Protein AF-A0A327JMT6-F1 (afdb_monomer)

Organism: NCBI:txid29408

Structure (mmCIF, N/CA/C/O backbone):
data_AF-A0A327JMT6-F1
#
_entry.id   AF-A0A327JMT6-F1
#
loop_
_atom_site.group_PDB
_atom_site.id
_atom_site.type_symbol
_atom_site.label_atom_id
_atom_site.label_alt_id
_atom_site.label_comp_id
_atom_site.label_asym_id
_atom_site.label_entity_id
_atom_site.label_seq_id
_atom_site.pdbx_PDB_ins_code
_atom_site.Cartn_x
_atom_site.Cartn_y
_atom_site.Cartn_z
_atom_site.occupancy
_atom_site.B_iso_or_equiv
_atom_site.auth_seq_id
_atom_site.auth_comp_id
_atom_site.auth_asym_id
_atom_site.auth_atom_id
_atom_site.pdbx_PDB_model_num
ATOM 1 N N . ILE A 1 1 ? 20.814 15.219 -23.539 1.00 40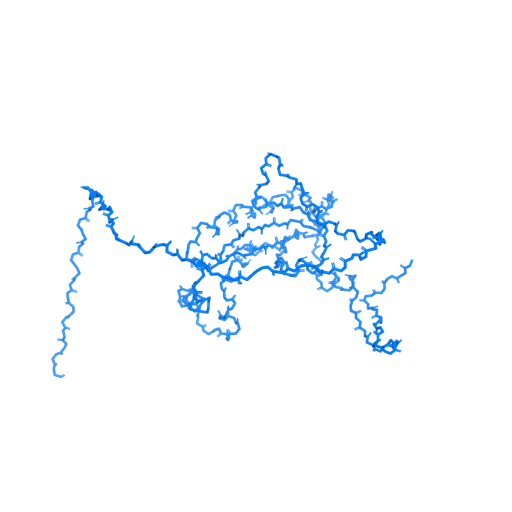.56 1 ILE A N 1
ATOM 2 C CA . ILE A 1 1 ? 20.305 16.249 -22.598 1.00 40.56 1 ILE A CA 1
ATOM 3 C C . ILE A 1 1 ? 20.545 15.735 -21.180 1.00 40.56 1 ILE A C 1
ATOM 5 O O . ILE A 1 1 ? 19.956 14.723 -20.820 1.00 40.56 1 ILE A O 1
ATOM 9 N N . ARG A 1 2 ? 21.467 16.331 -20.408 1.00 43.28 2 ARG A N 1
ATOM 10 C CA . ARG A 1 2 ? 21.669 15.955 -18.995 1.00 43.28 2 ARG A CA 1
ATOM 11 C C . ARG A 1 2 ? 20.506 16.538 -18.185 1.00 43.28 2 ARG A C 1
ATOM 13 O O . ARG A 1 2 ? 20.435 17.750 -18.035 1.00 43.28 2 ARG A O 1
ATOM 20 N N . ARG A 1 3 ? 19.581 15.699 -17.711 1.00 57.97 3 ARG A N 1
ATOM 21 C CA . ARG A 1 3 ? 18.557 16.109 -16.736 1.00 57.97 3 ARG A CA 1
ATOM 22 C C . ARG A 1 3 ? 19.189 16.068 -15.343 1.00 57.97 3 ARG A C 1
ATOM 24 O O . ARG A 1 3 ? 19.638 15.007 -14.918 1.00 57.97 3 ARG A O 1
ATOM 31 N N . GLY A 1 4 ? 19.288 17.219 -14.681 1.00 77.88 4 GLY A N 1
ATOM 32 C CA . GLY A 1 4 ? 19.751 17.314 -13.294 1.00 77.88 4 GLY A CA 1
ATOM 33 C C . GLY A 1 4 ? 18.723 16.761 -12.299 1.00 77.88 4 GLY A C 1
ATOM 34 O O . GLY A 1 4 ? 17.560 16.548 -12.643 1.00 77.88 4 GLY A O 1
ATOM 35 N N . LEU A 1 5 ? 19.151 16.524 -11.055 1.00 86.12 5 LEU A N 1
ATOM 36 C CA . LEU A 1 5 ? 18.270 16.091 -9.953 1.00 86.12 5 LEU A CA 1
ATOM 37 C C . LEU A 1 5 ? 17.425 17.244 -9.384 1.00 86.12 5 LEU A C 1
ATOM 39 O O . LEU A 1 5 ? 16.401 17.012 -8.749 1.00 86.12 5 LEU A O 1
ATOM 43 N N . LEU A 1 6 ? 17.859 18.479 -9.634 1.00 87.75 6 LEU A N 1
ATOM 44 C CA . LEU A 1 6 ? 17.191 19.720 -9.262 1.00 87.75 6 LEU A CA 1
ATOM 45 C C . LEU A 1 6 ? 17.013 20.575 -10.523 1.00 87.75 6 LEU A C 1
ATOM 47 O O . LEU A 1 6 ? 17.842 20.511 -11.434 1.00 87.75 6 LEU A O 1
ATOM 51 N N . THR A 1 7 ? 15.943 21.361 -10.562 1.00 88.62 7 THR A N 1
ATOM 52 C CA . THR A 1 7 ? 15.694 22.402 -11.563 1.00 88.62 7 THR A CA 1
ATOM 53 C C . THR A 1 7 ? 15.353 23.700 -10.855 1.00 88.62 7 THR A C 1
ATOM 55 O O . THR A 1 7 ? 14.834 23.677 -9.741 1.00 88.62 7 THR A O 1
ATOM 58 N N . LEU A 1 8 ? 15.627 24.830 -11.495 1.00 88.19 8 LEU A N 1
ATOM 59 C CA . LEU A 1 8 ? 15.127 26.104 -11.007 1.00 88.19 8 LEU A CA 1
ATOM 60 C C . LEU A 1 8 ? 13.641 26.230 -11.350 1.00 88.19 8 LEU A C 1
ATOM 62 O O . LEU A 1 8 ? 13.198 25.778 -12.410 1.00 88.19 8 LEU A O 1
ATOM 66 N N . LYS A 1 9 ? 12.872 26.800 -10.426 1.00 83.88 9 LYS A N 1
ATOM 67 C CA . LYS A 1 9 ? 11.478 27.180 -10.618 1.00 83.88 9 LYS A CA 1
ATOM 68 C C . LYS A 1 9 ? 11.413 28.708 -10.698 1.00 83.88 9 LYS A C 1
ATOM 70 O O . LYS A 1 9 ? 11.862 29.363 -9.755 1.00 83.88 9 LYS A O 1
ATOM 75 N N . PRO A 1 10 ? 10.869 29.272 -11.788 1.00 81.25 10 PRO A N 1
ATOM 76 C CA . PRO A 1 10 ? 10.625 30.702 -11.861 1.00 81.25 10 PRO A CA 1
ATOM 77 C C . PRO A 1 10 ? 9.528 31.094 -10.864 1.00 81.25 10 PRO A C 1
ATOM 79 O O . PRO A 1 10 ? 8.512 30.400 -10.733 1.00 81.25 10 PRO A O 1
ATOM 82 N N . ASP A 1 11 ? 9.744 32.195 -10.151 1.00 80.75 11 ASP A N 1
ATOM 83 C CA . ASP A 1 11 ? 8.704 32.855 -9.365 1.00 80.75 11 ASP A CA 1
ATOM 84 C C . ASP A 1 11 ? 7.690 33.580 -10.277 1.00 80.75 11 ASP A C 1
ATOM 86 O O . ASP A 1 11 ? 7.776 33.536 -11.507 1.00 80.75 11 ASP A O 1
ATOM 90 N N . ALA A 1 12 ? 6.693 34.240 -9.678 1.00 78.38 12 ALA A N 1
ATOM 91 C CA . ALA A 1 12 ? 5.664 34.976 -10.421 1.00 78.38 12 ALA A CA 1
ATOM 92 C C . ALA A 1 12 ? 6.228 36.133 -11.275 1.00 78.38 12 ALA A C 1
ATOM 94 O O . ALA A 1 12 ? 5.550 36.609 -12.183 1.00 78.38 12 ALA A O 1
ATOM 95 N N . GLU A 1 13 ? 7.455 36.569 -10.993 1.00 83.44 13 GLU A N 1
ATOM 96 C CA . GLU A 1 13 ? 8.173 37.643 -11.681 1.00 83.44 13 GLU A CA 1
ATOM 97 C C . GLU A 1 13 ? 9.176 37.086 -12.712 1.00 83.44 13 GLU A C 1
ATOM 99 O O . GLU A 1 13 ? 9.853 37.851 -13.398 1.00 83.44 13 GLU A O 1
ATOM 104 N N . GLY A 1 14 ? 9.258 35.757 -12.854 1.00 77.62 14 GLY A N 1
ATOM 105 C CA . GLY A 1 14 ? 10.160 35.071 -13.776 1.00 77.62 14 GLY A CA 1
ATOM 106 C C . GLY A 1 14 ? 11.582 34.880 -13.246 1.00 77.62 14 GLY A C 1
ATOM 107 O O . GLY A 1 14 ? 12.443 34.422 -13.997 1.00 77.62 14 GLY A O 1
ATOM 108 N N . ASN A 1 15 ? 11.858 35.195 -11.976 1.00 82.69 15 ASN A N 1
ATOM 109 C CA . ASN A 1 15 ? 13.177 34.967 -11.395 1.00 82.69 15 ASN A CA 1
ATOM 110 C C . ASN A 1 15 ? 13.326 33.506 -10.959 1.00 82.69 15 ASN A C 1
ATOM 112 O O . ASN A 1 15 ? 12.544 32.973 -10.174 1.00 82.69 15 ASN A O 1
ATOM 116 N N . GLU A 1 16 ? 14.394 32.864 -11.412 1.00 80.31 16 GLU A N 1
ATOM 117 C CA . GLU A 1 16 ? 14.743 31.485 -11.073 1.00 80.31 16 GLU A CA 1
ATOM 118 C C . GLU A 1 16 ? 15.498 31.407 -9.734 1.00 80.31 16 GLU A C 1
ATOM 120 O O . GLU A 1 16 ? 16.708 31.186 -9.689 1.00 80.31 16 GLU A O 1
ATOM 125 N N . ARG A 1 17 ? 14.792 31.653 -8.623 1.00 79.00 17 ARG A N 1
ATOM 126 C CA . ARG A 1 17 ? 15.390 31.692 -7.270 1.00 79.00 17 ARG A CA 1
ATOM 127 C C . ARG A 1 17 ? 15.192 30.413 -6.462 1.00 79.00 17 ARG A C 1
ATOM 129 O O . ARG A 1 17 ? 16.010 30.121 -5.590 1.00 79.00 17 ARG A O 1
ATOM 13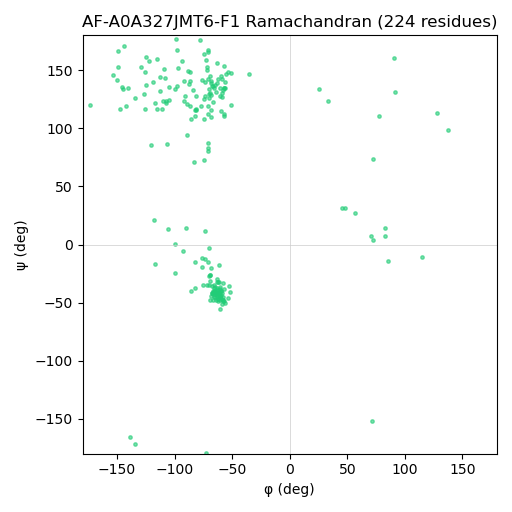6 N N . ASP A 1 18 ? 14.157 29.642 -6.775 1.00 81.81 18 ASP A N 1
ATOM 137 C CA . ASP A 1 18 ? 13.808 28.437 -6.030 1.00 81.81 18 ASP A CA 1
ATOM 138 C C . ASP A 1 18 ? 14.314 27.181 -6.743 1.00 81.81 18 ASP A C 1
ATOM 140 O O . ASP A 1 18 ? 14.111 27.004 -7.943 1.00 81.81 18 ASP A O 1
ATOM 144 N N . LEU A 1 19 ? 14.939 26.267 -5.998 1.00 86.62 19 LEU A N 1
ATOM 145 C CA . LEU A 1 19 ? 15.292 24.934 -6.490 1.00 86.62 19 LEU A CA 1
ATOM 146 C C . LEU A 1 19 ? 14.156 23.954 -6.195 1.00 86.62 19 LEU A C 1
ATOM 148 O O . LEU A 1 19 ? 13.734 23.798 -5.050 1.00 86.62 19 LEU A O 1
ATOM 152 N N . VAL A 1 20 ? 13.708 23.239 -7.221 1.00 87.75 20 VAL A N 1
ATOM 153 C CA . VAL A 1 20 ? 12.695 22.187 -7.121 1.00 87.75 20 VAL A CA 1
ATOM 154 C C . VAL A 1 20 ? 13.292 20.857 -7.558 1.00 87.75 20 VAL A C 1
ATOM 156 O O . VAL A 1 20 ? 14.069 20.776 -8.511 1.00 87.75 20 VAL A O 1
ATOM 159 N N . VAL A 1 21 ? 12.941 19.792 -6.839 1.00 87.69 21 VAL A N 1
ATOM 160 C CA . VAL A 1 21 ? 13.394 18.433 -7.147 1.00 87.69 21 VAL A CA 1
ATOM 161 C C . VAL A 1 21 ? 12.725 17.954 -8.432 1.00 87.69 21 VAL A C 1
ATOM 163 O O . VAL A 1 21 ? 11.500 17.974 -8.537 1.00 87.69 21 VAL A O 1
ATOM 166 N N . THR A 1 22 ? 13.524 17.506 -9.400 1.00 86.44 22 THR A N 1
ATOM 167 C CA . THR A 1 22 ? 13.005 16.932 -10.652 1.00 86.44 22 THR A CA 1
ATOM 168 C C . THR A 1 22 ? 12.457 15.526 -10.418 1.00 86.44 22 THR A C 1
ATOM 170 O O . THR A 1 22 ? 12.827 14.875 -9.443 1.00 86.44 22 THR A O 1
ATOM 173 N N . ASP A 1 23 ? 11.669 14.985 -11.349 1.00 78.50 23 ASP A N 1
ATOM 174 C CA . ASP A 1 23 ? 11.204 13.587 -11.284 1.00 78.50 23 ASP A CA 1
ATOM 175 C C . ASP A 1 23 ? 12.358 12.592 -11.101 1.00 78.50 23 ASP A C 1
ATOM 177 O O . ASP A 1 23 ? 12.231 11.584 -10.407 1.00 78.50 23 ASP A O 1
ATOM 181 N N . LEU A 1 24 ? 13.514 12.872 -11.715 1.00 79.38 24 LEU A N 1
ATOM 182 C CA . LEU A 1 24 ? 14.713 12.054 -11.549 1.00 79.38 24 LEU A CA 1
ATOM 183 C C . LEU A 1 24 ? 15.265 12.156 -10.121 1.00 79.38 24 LEU A C 1
ATOM 185 O O . LEU A 1 24 ? 15.636 11.137 -9.543 1.00 79.38 24 LEU A O 1
ATOM 189 N N . GLY A 1 25 ? 15.288 13.363 -9.548 1.00 82.38 25 GLY A N 1
ATOM 190 C CA . GLY A 1 25 ? 15.642 13.590 -8.147 1.00 82.38 25 GLY A CA 1
ATOM 191 C C . GLY A 1 25 ? 14.698 12.876 -7.182 1.00 82.38 25 GLY A C 1
ATOM 192 O O . GLY A 1 25 ? 15.159 12.183 -6.279 1.00 82.38 25 GLY A O 1
ATOM 193 N N . GLN A 1 26 ? 13.388 12.949 -7.418 1.00 79.62 26 GLN A N 1
ATOM 194 C CA . GLN A 1 26 ? 12.391 12.261 -6.596 1.00 79.62 26 GLN A CA 1
ATOM 195 C C . GLN A 1 26 ? 12.561 10.737 -6.666 1.00 79.62 26 GLN A C 1
ATOM 197 O O . GLN A 1 26 ? 12.585 10.069 -5.632 1.00 79.62 26 GLN A O 1
ATOM 202 N N . ARG A 1 27 ? 12.772 10.184 -7.871 1.00 75.81 27 ARG A N 1
ATOM 203 C CA . ARG A 1 27 ? 13.071 8.754 -8.063 1.00 75.81 27 ARG A CA 1
ATOM 204 C C . ARG A 1 27 ? 14.341 8.331 -7.338 1.00 75.81 27 ARG A C 1
ATOM 206 O O . ARG A 1 27 ? 14.363 7.256 -6.751 1.00 75.81 27 ARG A O 1
ATOM 213 N N . LEU A 1 28 ? 15.382 9.164 -7.360 1.00 82.12 28 LEU A N 1
ATOM 214 C CA . LEU A 1 28 ? 16.622 8.889 -6.641 1.00 82.12 28 LEU A CA 1
ATOM 215 C C . LEU A 1 28 ? 16.399 8.868 -5.124 1.00 82.12 28 LEU A C 1
ATOM 217 O O . LEU A 1 28 ? 16.864 7.946 -4.463 1.00 82.12 28 LEU A O 1
ATOM 221 N N . CYS A 1 29 ? 15.663 9.839 -4.577 1.00 80.31 29 CYS A N 1
ATOM 222 C CA . CYS A 1 29 ? 15.322 9.874 -3.152 1.00 80.31 29 CYS A CA 1
ATOM 223 C C . CYS A 1 29 ? 14.485 8.661 -2.715 1.00 80.31 29 CYS A C 1
ATOM 225 O O . CYS A 1 29 ? 14.620 8.201 -1.584 1.00 80.31 29 CYS A O 1
ATOM 227 N N . ALA A 1 30 ? 13.638 8.137 -3.603 1.00 73.88 30 ALA A N 1
ATOM 228 C CA . ALA A 1 30 ? 12.829 6.948 -3.352 1.00 73.88 30 ALA A CA 1
ATOM 229 C C . ALA A 1 30 ? 13.584 5.622 -3.587 1.00 73.88 30 ALA A C 1
ATOM 231 O O . ALA A 1 30 ? 13.119 4.564 -3.157 1.00 73.88 30 ALA A O 1
ATOM 232 N N . ALA A 1 31 ? 14.736 5.650 -4.267 1.00 75.75 31 ALA A N 1
ATOM 233 C CA . ALA A 1 31 ? 15.456 4.448 -4.662 1.00 75.75 31 ALA A CA 1
ATOM 234 C C . ALA A 1 31 ? 16.044 3.714 -3.449 1.00 75.75 31 ALA A C 1
ATOM 236 O O . ALA A 1 31 ? 16.771 4.275 -2.631 1.00 75.75 31 ALA A O 1
ATOM 237 N N . ARG A 1 32 ? 15.773 2.408 -3.360 1.00 73.94 32 ARG A N 1
ATOM 238 C CA . ARG A 1 32 ? 16.245 1.552 -2.257 1.00 73.94 32 ARG A CA 1
ATOM 239 C C . ARG A 1 32 ? 17.569 0.847 -2.549 1.00 73.94 32 ARG A C 1
ATOM 241 O O . ARG A 1 32 ? 18.091 0.175 -1.664 1.00 73.94 32 ARG A O 1
ATOM 248 N N . PHE A 1 33 ? 18.082 0.981 -3.777 1.00 76.94 33 PHE A N 1
ATOM 249 C CA . PHE A 1 33 ? 19.319 0.356 -4.271 1.00 76.94 33 PHE A CA 1
ATOM 250 C C . PHE A 1 33 ? 19.427 -1.147 -3.958 1.00 76.94 33 PHE A C 1
ATOM 252 O O . PHE A 1 33 ? 20.518 -1.684 -3.757 1.00 76.94 33 PHE A O 1
ATOM 259 N N . LEU A 1 34 ? 18.287 -1.841 -3.899 1.00 83.94 34 LEU A N 1
ATOM 260 C CA . LEU A 1 34 ? 18.264 -3.289 -3.758 1.00 83.94 34 LEU A CA 1
ATOM 261 C C . LEU A 1 34 ? 18.722 -3.936 -5.067 1.00 83.94 34 LEU A C 1
ATOM 263 O O . LEU A 1 34 ? 18.522 -3.385 -6.151 1.00 83.94 34 LEU A O 1
ATOM 267 N N . LYS A 1 35 ? 19.329 -5.123 -4.964 1.00 88.38 35 LYS A N 1
ATOM 268 C CA . LYS A 1 35 ? 19.633 -5.930 -6.150 1.00 88.38 35 LYS A CA 1
ATOM 269 C C . LYS A 1 35 ? 18.316 -6.255 -6.868 1.00 88.38 35 LYS A C 1
ATOM 271 O O . LYS A 1 35 ? 17.415 -6.756 -6.189 1.00 88.38 35 LYS A O 1
ATOM 276 N N . PRO A 1 36 ? 18.199 -5.992 -8.181 1.00 91.06 36 PRO A N 1
ATOM 277 C CA . PRO A 1 36 ? 17.025 -6.387 -8.943 1.00 91.06 36 PRO A CA 1
ATOM 278 C C . PRO A 1 36 ? 16.728 -7.880 -8.795 1.00 91.06 36 PRO A C 1
ATOM 280 O O . PRO A 1 36 ? 17.629 -8.700 -8.604 1.00 91.06 36 PRO A O 1
ATOM 283 N N . ILE A 1 37 ? 15.447 -8.224 -8.861 1.00 94.38 37 ILE A N 1
ATOM 284 C CA . ILE A 1 37 ? 14.952 -9.597 -8.793 1.00 94.38 37 ILE A CA 1
ATOM 285 C C . ILE A 1 37 ? 14.420 -10.037 -10.153 1.00 94.38 37 ILE A C 1
ATOM 287 O O . ILE A 1 37 ? 13.908 -9.229 -10.923 1.00 94.38 37 ILE A O 1
ATOM 291 N N . ALA A 1 38 ? 14.486 -11.337 -10.435 1.00 95.25 38 ALA A N 1
ATOM 292 C CA . ALA A 1 38 ? 13.848 -11.900 -11.620 1.00 95.25 38 ALA A CA 1
ATOM 293 C C . ALA A 1 38 ? 12.333 -11.643 -11.601 1.00 95.25 38 ALA A C 1
ATOM 295 O O . ALA A 1 38 ? 11.695 -11.723 -10.545 1.00 95.25 38 ALA A O 1
ATOM 296 N N . ARG A 1 39 ? 11.747 -11.411 -12.780 1.00 94.50 39 ARG A N 1
ATOM 297 C CA . ARG A 1 39 ? 10.306 -11.168 -12.940 1.00 94.50 39 ARG A CA 1
ATOM 298 C C . ARG A 1 39 ? 9.428 -12.236 -12.282 1.00 94.50 39 ARG A C 1
ATOM 300 O O . ARG A 1 39 ? 8.493 -11.880 -11.578 1.00 94.50 39 ARG A O 1
ATOM 307 N N . SER A 1 40 ? 9.795 -13.513 -12.383 1.00 95.25 40 SER A N 1
ATOM 308 C CA . SER A 1 40 ? 9.071 -14.617 -11.730 1.00 95.25 40 SER A CA 1
ATOM 309 C C . SER A 1 40 ? 8.976 -14.468 -10.207 1.00 95.25 40 SER A C 1
ATOM 311 O O . SER A 1 40 ? 7.975 -14.842 -9.596 1.00 95.25 40 SER A O 1
ATOM 313 N N . ARG A 1 41 ? 9.994 -13.879 -9.566 1.00 95.12 41 ARG A N 1
ATOM 314 C CA . ARG A 1 41 ? 9.954 -13.570 -8.133 1.00 95.12 41 ARG A CA 1
ATOM 315 C C . ARG A 1 41 ? 9.066 -12.364 -7.835 1.00 95.12 41 ARG A C 1
ATOM 317 O O . ARG A 1 41 ? 8.416 -12.351 -6.794 1.00 95.12 41 ARG A O 1
ATOM 324 N N . ALA A 1 42 ? 9.025 -11.375 -8.725 1.00 95.44 42 ALA A N 1
ATOM 325 C CA . ALA A 1 42 ? 8.090 -10.260 -8.618 1.00 95.44 42 ALA A CA 1
ATOM 326 C C . ALA A 1 42 ? 6.630 -10.727 -8.784 1.00 95.44 42 ALA A C 1
ATOM 328 O O . ALA A 1 42 ? 5.773 -10.311 -8.007 1.00 95.44 42 ALA A O 1
ATOM 329 N N . ASP A 1 43 ? 6.365 -11.657 -9.706 1.00 95.50 43 ASP A N 1
ATOM 330 C CA . ASP A 1 43 ? 5.045 -12.274 -9.892 1.00 95.50 43 ASP A CA 1
ATOM 331 C C . ASP A 1 43 ? 4.578 -13.001 -8.621 1.00 95.50 43 ASP A C 1
ATOM 333 O O . ASP A 1 43 ? 3.442 -12.816 -8.184 1.00 95.50 43 ASP A O 1
ATOM 337 N N . ALA A 1 44 ? 5.471 -13.750 -7.963 1.00 95.62 44 ALA A N 1
ATOM 338 C CA . ALA A 1 44 ? 5.172 -14.387 -6.679 1.00 95.62 44 ALA A CA 1
ATOM 339 C C . ALA A 1 44 ? 4.829 -13.360 -5.581 1.00 95.62 44 ALA A C 1
ATOM 341 O O . ALA A 1 44 ? 3.875 -13.551 -4.832 1.00 95.62 44 ALA A O 1
ATOM 342 N N . ILE A 1 45 ? 5.551 -12.232 -5.520 1.00 96.00 45 ILE A N 1
ATOM 343 C CA . ILE A 1 45 ? 5.237 -11.140 -4.581 1.00 96.00 45 ILE A CA 1
ATOM 344 C C . ILE A 1 45 ? 3.840 -10.574 -4.854 1.00 96.00 45 ILE A C 1
ATOM 346 O O . ILE A 1 45 ? 3.109 -10.293 -3.904 1.00 96.00 45 ILE A O 1
ATOM 350 N N . ILE A 1 46 ? 3.453 -10.398 -6.119 1.00 95.81 46 ILE A N 1
ATOM 351 C CA . ILE A 1 46 ? 2.111 -9.927 -6.481 1.00 95.81 46 ILE A CA 1
ATOM 352 C C . ILE A 1 46 ? 1.043 -10.937 -6.061 1.00 95.81 46 ILE A C 1
ATOM 354 O O . ILE A 1 46 ? 0.085 -10.541 -5.397 1.00 95.81 46 ILE A O 1
ATOM 358 N N . ALA A 1 47 ? 1.227 -12.223 -6.364 1.00 95.69 47 ALA A N 1
ATOM 359 C CA . ALA A 1 47 ? 0.290 -13.276 -5.973 1.00 95.69 47 ALA A CA 1
ATOM 360 C C . ALA A 1 47 ? 0.074 -13.311 -4.447 1.00 95.69 47 ALA A C 1
ATOM 362 O O . ALA A 1 47 ? -1.063 -13.226 -3.976 1.00 95.69 47 ALA A O 1
ATOM 363 N N . ASP A 1 48 ? 1.160 -13.302 -3.667 1.00 96.00 48 ASP A N 1
ATOM 364 C CA . ASP A 1 48 ? 1.106 -13.237 -2.200 1.00 96.00 48 ASP A CA 1
ATOM 365 C C . ASP A 1 48 ? 0.451 -11.940 -1.701 1.00 96.00 48 ASP A C 1
ATOM 367 O O . ASP A 1 48 ? -0.183 -11.896 -0.644 1.00 96.00 48 ASP A O 1
ATOM 371 N N . THR A 1 49 ? 0.618 -10.836 -2.430 1.00 96.31 49 THR A N 1
ATOM 372 C CA . THR A 1 49 ? -0.017 -9.557 -2.096 1.00 96.31 49 THR A CA 1
ATOM 373 C C . THR A 1 49 ? -1.525 -9.618 -2.286 1.00 96.31 49 THR A C 1
ATOM 375 O O . THR A 1 49 ? -2.240 -9.178 -1.392 1.00 96.31 49 THR A O 1
ATOM 378 N N . LEU A 1 50 ? -2.019 -10.201 -3.379 1.00 96.56 50 LEU A N 1
ATOM 379 C CA . LEU A 1 50 ? -3.457 -10.348 -3.627 1.00 96.56 50 LEU A CA 1
ATOM 380 C C . LEU A 1 50 ? -4.132 -11.205 -2.547 1.00 96.56 50 LEU A C 1
ATOM 382 O O . LEU A 1 50 ? -5.144 -10.792 -1.985 1.00 96.56 50 LEU A O 1
ATOM 386 N N . VAL A 1 51 ? -3.516 -12.327 -2.160 1.00 96.44 51 VAL A N 1
ATOM 387 C CA . VAL A 1 51 ? -4.007 -13.162 -1.045 1.00 96.44 51 VAL A CA 1
ATOM 388 C C . VAL A 1 51 ? -4.067 -12.364 0.263 1.00 96.44 51 VAL A C 1
ATOM 390 O O . VAL A 1 51 ? -5.037 -12.453 1.018 1.00 96.44 51 VAL A O 1
ATOM 393 N N . ARG A 1 52 ? -3.053 -11.534 0.536 1.00 96.62 52 ARG A N 1
ATOM 394 C CA . ARG A 1 52 ? -3.042 -10.665 1.723 1.00 96.62 52 ARG A CA 1
ATOM 395 C C . ARG A 1 52 ? -4.097 -9.569 1.663 1.00 96.62 52 ARG A C 1
ATOM 397 O O . ARG A 1 52 ? -4.649 -9.244 2.711 1.00 96.62 52 ARG A O 1
ATOM 404 N N . ILE A 1 53 ? -4.381 -9.002 0.489 1.00 97.69 53 ILE A N 1
ATOM 405 C CA . ILE A 1 53 ? -5.455 -8.017 0.322 1.00 97.69 53 ILE A CA 1
ATOM 406 C C . ILE A 1 53 ? -6.786 -8.631 0.757 1.00 97.69 53 ILE A C 1
ATOM 408 O O . ILE A 1 53 ? -7.478 -8.029 1.575 1.00 97.69 53 ILE A O 1
ATOM 412 N N . GLU A 1 54 ? -7.097 -9.843 0.299 1.00 97.06 54 GLU A N 1
ATOM 413 C CA . GLU A 1 54 ? -8.321 -10.549 0.694 1.00 97.06 54 GLU A CA 1
ATOM 414 C C . GLU A 1 54 ? -8.360 -10.829 2.199 1.00 97.06 54 GLU A C 1
ATOM 416 O O . GLU A 1 54 ? -9.333 -10.498 2.880 1.00 97.06 54 GLU A O 1
ATOM 421 N N . ALA A 1 55 ? -7.260 -11.340 2.762 1.00 97.62 55 ALA A N 1
ATOM 422 C CA . ALA A 1 55 ? -7.161 -11.592 4.198 1.00 97.62 55 ALA A CA 1
ATOM 423 C C . ALA A 1 55 ? -7.335 -10.311 5.037 1.00 97.62 55 ALA A C 1
ATOM 425 O O . ALA A 1 55 ? -7.971 -10.337 6.087 1.00 97.62 55 ALA A O 1
ATOM 426 N N . ILE A 1 56 ? -6.798 -9.173 4.586 1.00 97.50 56 ILE A N 1
ATOM 427 C CA . ILE A 1 56 ? -7.002 -7.862 5.221 1.00 97.50 56 ILE A CA 1
ATOM 428 C C . ILE A 1 56 ? -8.457 -7.414 5.068 1.00 97.50 56 ILE A C 1
ATOM 430 O O . ILE A 1 56 ? -9.047 -6.891 6.015 1.00 97.50 56 ILE A O 1
ATOM 434 N N . ASN A 1 57 ? -9.049 -7.613 3.893 1.00 97.44 57 ASN A N 1
ATOM 435 C CA . ASN A 1 57 ? -10.413 -7.202 3.596 1.00 97.44 57 ASN A CA 1
ATOM 436 C C . ASN A 1 57 ? -11.465 -8.014 4.368 1.00 97.44 57 ASN A C 1
ATOM 438 O O . ASN A 1 57 ? -12.486 -7.434 4.743 1.00 97.44 57 ASN A O 1
ATOM 442 N N . ALA A 1 58 ? -11.164 -9.253 4.753 1.00 97.38 58 ALA A N 1
ATOM 443 C CA . ALA A 1 58 ? -11.992 -10.075 5.639 1.00 97.38 58 ALA A CA 1
ATOM 444 C C . ALA A 1 58 ? -11.961 -9.655 7.129 1.00 97.38 58 ALA A C 1
ATOM 446 O O . ALA A 1 58 ? -12.777 -10.122 7.920 1.00 97.38 58 ALA A O 1
ATOM 447 N N . ARG A 1 59 ? -11.030 -8.783 7.541 1.00 96.12 59 ARG A N 1
ATOM 448 C CA . ARG A 1 59 ? -10.860 -8.358 8.944 1.00 96.12 59 ARG A CA 1
ATOM 449 C C . ARG A 1 59 ? -11.704 -7.134 9.292 1.00 96.12 59 ARG A C 1
ATOM 451 O O . ARG A 1 59 ? -11.286 -5.991 9.075 1.00 96.12 59 ARG A O 1
ATOM 458 N N . ASP A 1 60 ? -12.891 -7.366 9.840 1.00 94.19 60 ASP A N 1
ATOM 459 C CA . ASP A 1 60 ? -13.863 -6.317 10.183 1.00 94.19 60 ASP A CA 1
ATOM 460 C C . ASP A 1 60 ? -13.440 -5.408 11.343 1.00 94.19 60 ASP A C 1
ATOM 462 O O . ASP A 1 60 ? -13.922 -4.273 11.463 1.00 94.19 60 ASP A O 1
ATOM 466 N N . GLU A 1 61 ? -12.497 -5.862 12.170 1.00 94.56 61 GLU A N 1
ATOM 467 C CA . GLU A 1 61 ? -11.951 -5.070 13.267 1.00 94.56 61 GLU A CA 1
ATOM 468 C C . GLU A 1 61 ? -11.058 -3.915 12.793 1.00 94.56 61 GLU A C 1
ATOM 470 O O . GLU A 1 61 ? -10.762 -3.007 13.573 1.00 94.56 61 GLU A O 1
ATOM 475 N N . LEU A 1 62 ? -10.620 -3.925 11.529 1.00 96.62 62 LEU A N 1
ATOM 476 C CA . LEU A 1 62 ? -9.825 -2.845 10.953 1.00 96.62 62 LEU A CA 1
ATOM 477 C C . LEU A 1 62 ? -10.687 -1.596 10.698 1.00 96.62 62 LEU A C 1
ATOM 479 O O . LEU A 1 62 ? -11.914 -1.636 10.600 1.00 96.62 62 LEU A O 1
ATOM 483 N N . VAL A 1 63 ? -10.042 -0.434 10.602 1.00 97.25 63 VAL A N 1
ATOM 484 C CA . VAL A 1 63 ? -10.730 0.840 10.301 1.00 97.25 63 VAL A CA 1
ATOM 485 C C . VAL A 1 63 ? -10.952 1.000 8.793 1.00 97.25 63 VAL A C 1
ATOM 487 O O . VAL A 1 63 ? -11.994 1.481 8.338 1.00 97.25 63 VAL A O 1
ATOM 490 N N . TYR A 1 64 ? -9.975 0.549 8.009 1.00 97.62 64 TYR A N 1
ATOM 491 C CA . TYR A 1 64 ? -9.979 0.621 6.555 1.00 97.62 64 TYR A CA 1
ATOM 492 C C . TYR A 1 64 ? -10.004 -0.774 5.931 1.00 97.62 64 TYR A C 1
ATOM 494 O O . TYR A 1 64 ? -9.638 -1.772 6.555 1.00 97.62 64 TYR A O 1
ATOM 502 N N . ARG A 1 65 ? -10.432 -0.809 4.673 1.00 97.25 65 ARG A N 1
ATOM 503 C CA . ARG A 1 65 ? -10.248 -1.917 3.738 1.00 97.25 65 ARG A CA 1
ATOM 504 C C . ARG A 1 65 ? -9.514 -1.407 2.504 1.00 97.25 65 ARG A C 1
ATOM 506 O O . ARG A 1 65 ? -9.558 -0.210 2.210 1.00 97.25 65 ARG A O 1
ATOM 513 N N . ILE A 1 66 ? -8.873 -2.304 1.776 1.00 97.88 66 ILE A N 1
ATOM 514 C CA . ILE A 1 66 ? -8.259 -2.000 0.487 1.00 97.88 66 ILE A CA 1
ATOM 515 C C . ILE A 1 66 ? -9.375 -2.039 -0.552 1.00 97.88 66 ILE A C 1
ATOM 517 O O . ILE A 1 66 ? -10.021 -3.067 -0.741 1.00 97.88 66 ILE A O 1
ATOM 521 N N . ALA A 1 67 ? -9.645 -0.893 -1.164 1.00 97.00 67 ALA A N 1
ATOM 522 C CA . ALA A 1 67 ? -10.669 -0.749 -2.189 1.00 97.00 67 ALA A CA 1
ATOM 523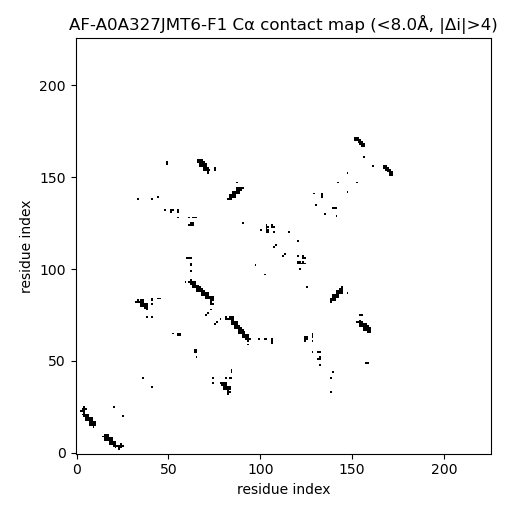 C C . ALA A 1 67 ? -10.124 -1.100 -3.573 1.00 97.00 67 ALA A C 1
ATOM 525 O O . ALA A 1 67 ? -10.816 -1.740 -4.353 1.00 97.00 67 ALA A O 1
ATOM 526 N N . GLU A 1 68 ? -8.890 -0.685 -3.854 1.00 97.06 68 GLU A N 1
ATOM 527 C CA . GLU A 1 68 ? -8.276 -0.804 -5.171 1.00 97.06 68 GLU A CA 1
ATOM 528 C C . GLU A 1 68 ? -6.751 -0.861 -5.033 1.00 97.06 68 GLU A C 1
ATOM 530 O O . GLU A 1 68 ? -6.186 -0.243 -4.124 1.00 97.06 68 GLU A O 1
ATOM 535 N N . ALA A 1 69 ? -6.088 -1.617 -5.909 1.00 97.38 69 ALA A N 1
ATOM 536 C CA . ALA A 1 69 ? -4.634 -1.692 -5.969 1.00 97.38 69 ALA A CA 1
ATOM 537 C C . ALA A 1 69 ? -4.131 -1.731 -7.415 1.00 97.38 69 ALA A C 1
ATOM 539 O O . ALA A 1 69 ? -4.659 -2.474 -8.248 1.00 97.38 69 ALA A O 1
ATOM 540 N N . HIS A 1 70 ? -3.107 -0.933 -7.705 1.00 97.25 70 HIS A N 1
ATOM 541 C CA . HIS A 1 70 ? -2.512 -0.781 -9.030 1.00 97.25 70 HIS A CA 1
ATOM 542 C C . HIS A 1 70 ? -1.014 -1.060 -8.973 1.00 97.25 70 HIS A C 1
ATOM 544 O O . HIS A 1 70 ? -0.329 -0.584 -8.072 1.00 97.25 70 HIS A O 1
ATOM 550 N N . VAL A 1 71 ? -0.492 -1.788 -9.958 1.00 96.25 71 VAL A N 1
ATOM 551 C CA . VAL A 1 71 ? 0.956 -1.896 -10.170 1.00 96.25 71 VAL A CA 1
ATOM 552 C C . VAL A 1 71 ? 1.422 -0.821 -11.134 1.00 96.25 71 VAL A C 1
ATOM 554 O O . VAL A 1 71 ? 0.760 -0.541 -12.134 1.00 96.25 71 VAL A O 1
ATOM 557 N N . PHE A 1 72 ? 2.584 -0.250 -10.854 1.00 94.50 72 PHE A N 1
ATOM 558 C CA . PHE A 1 72 ? 3.261 0.692 -11.739 1.00 94.50 72 PHE A CA 1
ATOM 559 C C . PHE A 1 72 ? 4.771 0.399 -11.743 1.00 94.50 72 PHE A C 1
ATOM 561 O O . PHE A 1 72 ? 5.205 -0.691 -11.362 1.00 94.50 72 PHE A O 1
ATOM 568 N N . GLY A 1 73 ? 5.585 1.323 -12.252 1.00 90.12 73 GLY A N 1
ATOM 569 C CA . GLY A 1 73 ? 7.043 1.185 -12.194 1.00 90.12 73 GLY A CA 1
ATOM 570 C C . GLY A 1 73 ? 7.611 0.102 -13.124 1.00 90.12 73 GLY A C 1
ATOM 571 O O . GLY A 1 73 ? 7.070 -0.164 -14.200 1.00 90.12 73 GLY A O 1
ATOM 572 N N . SER A 1 74 ? 8.754 -0.478 -12.747 1.00 90.88 74 SER A N 1
ATOM 573 C CA . SER A 1 74 ? 9.502 -1.452 -13.570 1.00 90.88 74 SER A CA 1
ATOM 574 C C . SER A 1 74 ? 8.741 -2.760 -13.788 1.00 90.88 74 SER A C 1
ATOM 576 O O . SER A 1 74 ? 8.769 -3.316 -14.887 1.00 90.88 74 SER A O 1
ATOM 578 N N . TYR A 1 75 ? 7.975 -3.209 -12.789 1.00 93.50 75 TYR A N 1
ATOM 579 C CA . TYR A 1 75 ? 7.126 -4.394 -12.921 1.00 93.50 75 TYR A CA 1
ATOM 580 C C . TYR A 1 75 ? 6.070 -4.229 -14.029 1.00 93.50 75 TYR A C 1
ATOM 582 O O . TYR A 1 75 ? 5.944 -5.096 -14.905 1.00 93.50 75 TYR A O 1
ATOM 590 N N . PHE A 1 76 ? 5.364 -3.089 -14.024 1.00 92.75 76 PHE A N 1
ATOM 591 C CA . PHE A 1 76 ? 4.354 -2.739 -15.029 1.00 92.75 76 PHE A CA 1
ATOM 592 C C . PHE A 1 76 ? 4.940 -2.673 -16.447 1.00 92.75 76 PHE A C 1
ATOM 594 O O . PHE A 1 76 ? 4.325 -3.184 -17.377 1.00 92.75 76 PHE A O 1
ATOM 601 N N . ARG A 1 77 ? 6.154 -2.129 -16.616 1.00 90.31 77 ARG A N 1
ATOM 602 C CA . ARG A 1 77 ? 6.810 -1.971 -17.930 1.00 90.31 77 ARG A CA 1
ATOM 603 C C . ARG A 1 77 ? 7.270 -3.269 -18.602 1.00 90.31 77 ARG A C 1
ATOM 605 O O . ARG A 1 77 ? 7.788 -3.213 -19.711 1.00 90.31 77 ARG A O 1
ATOM 612 N N . GLY A 1 78 ? 7.108 -4.427 -17.964 1.00 86.75 78 GLY A N 1
ATOM 613 C CA . GLY A 1 78 ? 7.500 -5.697 -18.583 1.00 86.75 78 GLY A CA 1
ATOM 614 C C . GLY A 1 78 ? 8.990 -6.037 -18.454 1.00 86.75 78 GLY A C 1
ATOM 615 O O . GLY A 1 78 ? 9.454 -6.944 -19.136 1.00 86.75 78 GLY A O 1
ATOM 616 N N . GLU A 1 79 ? 9.745 -5.349 -17.589 1.00 89.75 79 GLU A N 1
ATOM 617 C CA . GLU A 1 79 ? 11.185 -5.592 -17.425 1.00 89.75 79 GLU A CA 1
ATOM 618 C C . GLU A 1 79 ? 11.465 -7.025 -16.918 1.00 89.75 79 GLU A C 1
ATOM 620 O O . GLU A 1 79 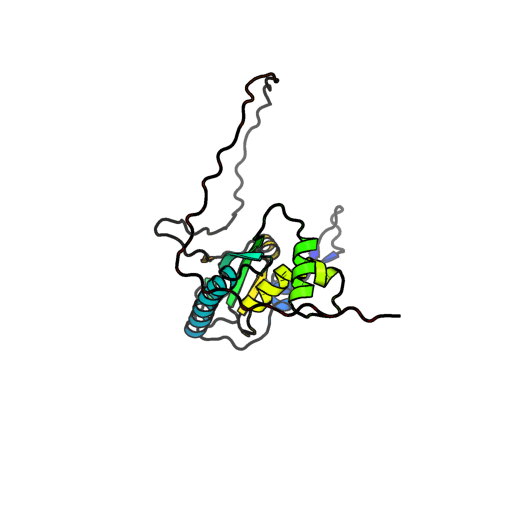? 10.703 -7.581 -16.115 1.00 89.75 79 GLU A O 1
ATOM 625 N N . ALA A 1 80 ? 12.546 -7.638 -17.420 1.00 88.38 80 ALA A N 1
ATOM 626 C CA . ALA A 1 80 ? 12.962 -8.998 -17.054 1.00 88.38 80 ALA A CA 1
ATOM 627 C C . ALA A 1 80 ? 13.534 -9.067 -15.627 1.00 88.38 80 ALA A C 1
ATOM 629 O O . ALA A 1 80 ? 13.315 -10.044 -14.904 1.00 88.38 80 ALA A O 1
ATOM 630 N N . GLU A 1 81 ? 14.222 -8.001 -15.221 1.00 91.62 81 GLU A N 1
ATOM 631 C CA . GLU A 1 81 ? 14.673 -7.764 -13.858 1.00 91.62 81 GLU A CA 1
ATOM 632 C C . GLU A 1 81 ? 13.919 -6.566 -13.284 1.00 91.62 81 GLU A C 1
ATOM 634 O O . GLU A 1 81 ? 13.793 -5.525 -13.922 1.00 91.62 81 GLU A O 1
ATOM 639 N N . VAL A 1 82 ? 13.400 -6.721 -12.073 1.00 91.69 82 VAL A N 1
ATOM 640 C CA . VAL A 1 82 ? 12.548 -5.743 -11.400 1.00 91.69 82 VAL A CA 1
ATOM 641 C C . VAL A 1 82 ? 13.281 -5.287 -10.147 1.00 91.69 82 VAL A C 1
ATOM 643 O O . VAL A 1 82 ? 13.624 -6.108 -9.301 1.00 91.69 82 VAL A O 1
ATOM 646 N N . SER A 1 83 ? 13.545 -3.988 -10.015 1.00 88.12 83 SER A N 1
ATOM 647 C CA . SER A 1 83 ? 14.193 -3.428 -8.820 1.0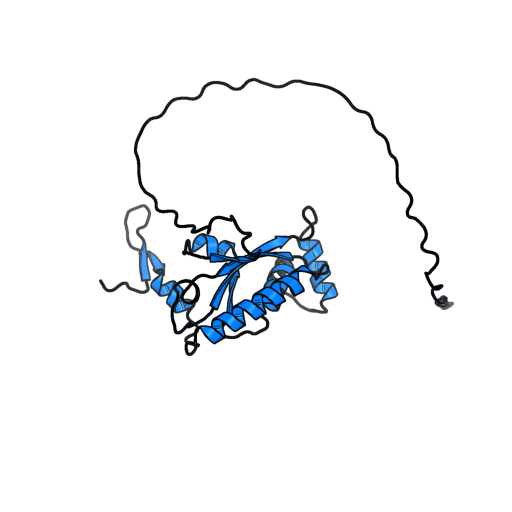0 88.12 83 SER A CA 1
ATOM 648 C C . SER A 1 83 ? 13.357 -3.671 -7.560 1.00 88.12 83 SER A C 1
ATOM 650 O O . SER A 1 83 ? 13.821 -4.288 -6.603 1.00 88.12 83 SER A O 1
ATOM 652 N N . ASP A 1 84 ? 12.106 -3.217 -7.611 1.00 89.06 84 ASP A N 1
ATOM 653 C CA . ASP A 1 84 ? 11.081 -3.324 -6.583 1.00 89.06 84 ASP A CA 1
ATOM 654 C C . ASP A 1 84 ? 9.710 -3.397 -7.275 1.00 89.06 84 ASP A C 1
ATOM 656 O O . ASP A 1 84 ? 9.524 -2.903 -8.388 1.00 89.06 84 ASP A O 1
ATOM 660 N N . VAL A 1 85 ? 8.747 -4.030 -6.615 1.00 93.81 85 VAL A N 1
ATOM 661 C CA . VAL A 1 85 ? 7.343 -4.040 -7.013 1.00 93.81 85 VAL A CA 1
ATOM 662 C C . VAL A 1 85 ? 6.679 -2.803 -6.422 1.00 93.81 85 VAL A C 1
ATOM 664 O O . VAL A 1 85 ? 6.467 -2.733 -5.208 1.00 93.81 85 VAL A O 1
ATOM 667 N N . ASP A 1 86 ? 6.356 -1.841 -7.281 1.00 94.44 86 ASP A N 1
ATOM 668 C CA . ASP A 1 86 ? 5.630 -0.627 -6.917 1.00 94.44 86 ASP A CA 1
ATOM 669 C C . ASP A 1 86 ? 4.116 -0.859 -6.984 1.00 94.44 86 ASP A C 1
ATOM 671 O O . ASP A 1 86 ? 3.561 -1.191 -8.038 1.00 94.44 86 ASP A O 1
ATOM 675 N N . LEU A 1 87 ? 3.454 -0.684 -5.841 1.00 96.38 87 LEU A N 1
ATOM 676 C CA . LEU A 1 87 ? 2.029 -0.922 -5.659 1.00 96.38 87 LEU A CA 1
ATOM 677 C C . LEU A 1 87 ? 1.345 0.322 -5.089 1.00 96.38 87 LEU A C 1
ATOM 679 O O . LEU A 1 87 ? 1.593 0.703 -3.948 1.00 96.38 87 LEU A O 1
ATOM 683 N N . ALA A 1 88 ? 0.430 0.914 -5.846 1.00 97.00 88 ALA A N 1
ATOM 684 C CA . ALA A 1 88 ? -0.463 1.954 -5.359 1.00 97.00 88 ALA A CA 1
ATOM 685 C C . ALA A 1 88 ? -1.715 1.326 -4.744 1.00 97.00 88 ALA A C 1
ATOM 687 O O . ALA A 1 88 ? -2.266 0.383 -5.309 1.00 97.00 88 ALA A O 1
ATOM 688 N N . VAL A 1 89 ? -2.179 1.841 -3.603 1.00 97.62 89 VAL A N 1
ATOM 689 C CA . VAL A 1 89 ? -3.364 1.306 -2.910 1.00 97.62 89 VAL A CA 1
ATOM 690 C C . VAL A 1 89 ? -4.323 2.386 -2.448 1.00 97.62 89 VAL A C 1
ATOM 692 O O . VAL A 1 89 ? -3.969 3.278 -1.674 1.00 97.62 89 VAL A O 1
ATOM 695 N N . ARG A 1 90 ? -5.583 2.236 -2.859 1.00 97.56 90 ARG A N 1
ATOM 696 C CA . ARG A 1 90 ? -6.710 3.045 -2.403 1.00 97.56 90 ARG A CA 1
ATOM 697 C C . ARG A 1 90 ? -7.362 2.378 -1.207 1.00 97.56 90 ARG A C 1
ATOM 699 O O . ARG A 1 90 ? -7.807 1.232 -1.277 1.00 97.56 90 ARG A O 1
ATOM 706 N N . LEU A 1 91 ? -7.447 3.110 -0.103 1.00 97.19 91 LEU A N 1
ATOM 707 C CA . LEU A 1 91 ? -8.139 2.659 1.098 1.00 97.19 91 LEU A CA 1
ATOM 708 C C . LEU A 1 91 ? -9.551 3.239 1.144 1.00 97.19 91 LEU A C 1
ATOM 710 O O . LEU A 1 91 ? -9.749 4.430 0.922 1.00 97.19 91 LEU A O 1
ATOM 714 N N . ALA A 1 92 ? -10.526 2.412 1.508 1.00 96.44 92 ALA A N 1
ATOM 715 C CA . ALA A 1 92 ? -11.877 2.854 1.828 1.00 96.44 92 ALA A CA 1
ATOM 716 C C . ALA A 1 92 ? -12.166 2.635 3.310 1.00 96.44 92 ALA A C 1
ATOM 718 O O . ALA A 1 92 ? -11.747 1.643 3.913 1.00 96.44 92 ALA A O 1
ATOM 719 N N . ARG A 1 93 ? -12.918 3.561 3.905 1.00 95.81 93 ARG A N 1
ATOM 720 C CA . ARG A 1 93 ? -13.425 3.399 5.270 1.00 95.81 93 ARG A CA 1
ATOM 721 C C . ARG A 1 93 ? -14.422 2.246 5.305 1.00 95.81 93 ARG A C 1
ATOM 723 O O . ARG A 1 93 ? -15.315 2.188 4.463 1.00 95.81 93 ARG A O 1
ATOM 730 N N . ARG A 1 94 ? -14.309 1.368 6.305 1.00 95.31 94 ARG A N 1
ATOM 731 C CA . ARG A 1 94 ? -15.261 0.255 6.470 1.00 95.31 94 ARG A CA 1
ATOM 732 C C . ARG A 1 94 ? -16.642 0.708 6.908 1.00 95.31 94 ARG A C 1
ATOM 734 O O . ARG A 1 94 ? -17.639 0.130 6.499 1.00 95.31 94 ARG A O 1
ATOM 741 N N . ARG A 1 95 ? -16.689 1.746 7.736 1.00 94.62 95 ARG A N 1
ATOM 742 C CA . ARG A 1 95 ? -17.914 2.312 8.300 1.00 94.62 95 ARG A CA 1
ATOM 743 C C . ARG A 1 95 ? -18.012 3.778 7.867 1.00 94.62 95 ARG A C 1
ATOM 745 O O . ARG A 1 95 ? -17.505 4.671 8.553 1.00 94.62 95 ARG A O 1
ATOM 752 N N . PRO A 1 96 ? -18.567 4.054 6.675 1.00 91.12 96 PRO A N 1
ATOM 753 C CA . PRO A 1 96 ? -18.879 5.417 6.262 1.00 91.12 96 PRO A CA 1
ATOM 754 C C . PRO A 1 96 ? -19.848 6.071 7.258 1.00 91.12 96 PRO A C 1
ATOM 756 O O . PRO A 1 96 ? -20.727 5.410 7.799 1.00 91.12 96 PRO A O 1
ATOM 759 N N . GLY A 1 97 ? -19.678 7.366 7.526 1.00 89.88 97 GLY A N 1
ATOM 760 C CA . GLY A 1 97 ? -20.552 8.123 8.436 1.00 89.88 97 GLY A CA 1
ATOM 761 C C . GLY A 1 97 ? -20.201 8.047 9.928 1.00 89.88 97 GLY A C 1
ATOM 762 O O . GLY A 1 97 ? -20.644 8.901 10.690 1.00 89.88 97 GLY A O 1
ATOM 763 N N . SER A 1 98 ? -19.351 7.110 10.359 1.00 91.75 98 SER A N 1
ATOM 764 C CA . SER A 1 98 ? -18.813 7.112 11.727 1.00 91.75 98 SER A CA 1
ATOM 765 C C . SER A 1 98 ? -17.800 8.248 11.941 1.00 91.75 98 SER A C 1
ATOM 767 O O . SER A 1 98 ? -17.302 8.862 10.988 1.00 91.75 98 SER A O 1
ATOM 769 N N . LYS A 1 99 ? -17.429 8.528 13.192 1.00 94.31 99 LYS A N 1
ATOM 770 C CA . LYS A 1 99 ? -16.303 9.423 13.479 1.00 94.31 99 LYS A CA 1
ATOM 771 C C . LYS A 1 99 ? -14.990 8.651 13.367 1.00 94.31 99 LYS A C 1
ATOM 773 O O . LYS A 1 99 ? -14.669 7.820 14.211 1.00 94.31 99 LYS A O 1
ATOM 778 N N . LEU A 1 100 ? -14.208 8.965 12.336 1.00 93.50 100 LEU A N 1
ATOM 779 C CA . LEU A 1 100 ? -12.935 8.295 12.048 1.00 93.50 100 LEU A CA 1
ATOM 780 C C . LEU A 1 100 ? -11.937 8.371 13.217 1.00 93.50 100 LEU A C 1
ATOM 782 O O . LEU A 1 100 ? -11.229 7.404 13.489 1.00 93.50 100 LEU A O 1
ATOM 786 N N . SER A 1 101 ? -11.887 9.505 13.919 1.00 92.38 101 SER A N 1
ATOM 787 C CA . SER A 1 101 ? -11.032 9.677 15.097 1.00 92.38 101 SER A CA 1
ATOM 788 C C . SER A 1 101 ? -11.380 8.679 16.203 1.00 92.38 101 SER A C 1
ATOM 790 O O . SER A 1 101 ? -10.482 8.041 16.744 1.00 92.38 101 SER A O 1
ATOM 792 N N . GLU A 1 102 ? -12.668 8.487 16.493 1.00 93.06 102 GLU A N 1
ATOM 793 C CA . GLU A 1 102 ? -13.135 7.525 17.497 1.00 93.06 102 GLU A CA 1
ATOM 794 C C . GLU A 1 102 ? -12.805 6.084 17.083 1.00 93.06 102 GLU A C 1
ATOM 796 O O . GLU A 1 102 ? -12.325 5.310 17.911 1.00 93.06 102 GLU A O 1
ATOM 801 N N . GLU A 1 103 ? -12.964 5.730 15.803 1.00 94.88 103 GLU A N 1
ATOM 802 C CA . GLU A 1 103 ? -12.576 4.401 15.310 1.00 94.88 103 GLU A CA 1
ATOM 803 C C . GLU A 1 103 ? -11.083 4.127 15.460 1.00 94.88 103 GLU A C 1
ATOM 805 O O . GLU A 1 103 ? -10.693 3.074 15.965 1.00 94.88 103 GLU A O 1
ATOM 810 N N . ASN A 1 104 ? -10.243 5.083 15.061 1.00 94.62 104 ASN A N 1
ATOM 811 C CA . ASN A 1 104 ? -8.802 4.950 15.204 1.00 94.62 104 ASN A CA 1
ATOM 812 C C . ASN A 1 104 ? -8.391 4.854 16.677 1.00 94.62 104 ASN A C 1
ATOM 814 O O . ASN A 1 104 ? -7.583 3.996 17.024 1.00 94.62 104 ASN A O 1
ATOM 818 N N . MET A 1 105 ? -8.979 5.661 17.566 1.00 91.62 105 MET A N 1
ATOM 819 C CA . MET A 1 105 ? -8.701 5.580 19.004 1.00 91.62 105 MET A CA 1
ATOM 820 C C . MET A 1 105 ? -9.134 4.236 19.601 1.00 91.62 105 MET A C 1
ATOM 822 O O . MET A 1 105 ? -8.396 3.650 20.393 1.00 91.62 105 MET A O 1
ATOM 826 N N . ASN A 1 106 ? -10.296 3.715 19.204 1.00 92.69 106 ASN A N 1
ATOM 827 C CA . ASN A 1 106 ? -10.755 2.395 19.633 1.00 92.69 106 ASN A CA 1
ATOM 828 C C . ASN A 1 106 ? -9.835 1.286 19.114 1.00 92.69 106 ASN A C 1
ATOM 830 O O . ASN A 1 106 ? -9.496 0.374 19.868 1.00 92.69 106 ASN A O 1
ATOM 834 N N . ARG A 1 107 ? -9.357 1.393 17.868 1.00 94.38 107 ARG A N 1
ATOM 835 C CA . ARG A 1 107 ? -8.407 0.435 17.298 1.00 94.38 107 ARG A CA 1
ATOM 836 C C . ARG A 1 107 ? -7.047 0.482 17.997 1.00 94.38 107 ARG A C 1
ATOM 838 O O . ARG A 1 107 ? -6.508 -0.577 18.308 1.00 94.38 107 ARG A O 1
ATOM 845 N N . VAL A 1 108 ? -6.527 1.670 18.322 1.00 94.06 108 VAL A N 1
ATOM 846 C CA . VAL A 1 108 ? -5.301 1.826 19.126 1.00 94.06 108 VAL A CA 1
ATOM 847 C C . VAL A 1 108 ? -5.452 1.107 20.467 1.00 94.06 108 VAL A C 1
ATOM 849 O O . VAL A 1 108 ? -4.616 0.267 20.794 1.00 94.06 108 VAL A O 1
ATOM 852 N N . ARG A 1 109 ? -6.550 1.357 21.196 1.00 91.00 109 ARG A N 1
ATOM 853 C CA . ARG A 1 109 ? -6.841 0.689 22.480 1.00 91.00 109 ARG A CA 1
ATOM 854 C C . ARG A 1 109 ? -6.902 -0.833 22.332 1.00 91.00 109 ARG A C 1
ATOM 856 O O . ARG A 1 109 ? -6.299 -1.542 23.128 1.00 91.00 109 ARG A O 1
ATOM 863 N N . ALA A 1 110 ? -7.577 -1.328 21.295 1.00 92.31 110 ALA A N 1
ATOM 864 C CA . ALA A 1 110 ? -7.695 -2.761 21.021 1.00 92.31 110 ALA A CA 1
ATOM 865 C C . ALA A 1 110 ? -6.369 -3.412 20.582 1.00 92.31 110 ALA A C 1
ATOM 867 O O . ALA A 1 110 ? -6.178 -4.606 20.783 1.00 92.31 110 ALA A O 1
ATOM 868 N N . SER A 1 111 ? -5.450 -2.648 19.984 1.00 88.56 111 SER A N 1
ATOM 869 C CA . SER A 1 111 ? -4.153 -3.153 19.512 1.00 88.56 111 SER A CA 1
ATOM 870 C C . SER A 1 111 ? -3.123 -3.382 20.625 1.00 88.56 111 SER A C 1
ATOM 872 O O . SER A 1 111 ? -2.064 -3.948 20.363 1.00 88.56 111 SER A O 1
ATOM 874 N N . GLY A 1 112 ? -3.388 -2.903 21.847 1.00 86.69 112 GLY A N 1
ATOM 875 C CA . GLY A 1 112 ? -2.433 -2.941 22.959 1.00 86.69 112 GLY A CA 1
ATOM 876 C C . GLY A 1 112 ? -1.259 -1.961 22.820 1.00 86.69 112 GLY A C 1
ATOM 877 O O . GLY A 1 112 ? -0.368 -1.951 23.665 1.00 86.69 112 GLY A O 1
ATOM 878 N N . GLN A 1 113 ? -1.237 -1.121 21.777 1.00 83.31 113 GLN A N 1
ATOM 879 C CA . GLN A 1 113 ? -0.235 -0.066 21.622 1.00 83.31 113 GLN A CA 1
ATOM 880 C C . GLN A 1 113 ? -0.444 1.003 22.701 1.00 83.31 113 GLN A C 1
ATOM 882 O O . GLN A 1 113 ? -1.450 1.712 22.711 1.00 83.31 113 GLN A O 1
ATOM 887 N N . VAL A 1 114 ? 0.542 1.146 23.581 1.00 73.75 114 VAL A N 1
ATOM 888 C CA . VAL A 1 114 ? 0.605 2.212 24.582 1.00 73.75 114 VAL A CA 1
ATOM 889 C C . VAL A 1 114 ? 1.639 3.246 24.130 1.00 73.75 114 VAL A C 1
ATOM 891 O O . VAL A 1 114 ? 2.712 2.882 23.660 1.00 73.75 114 VAL A O 1
ATOM 894 N N . SER A 1 115 ? 1.314 4.538 24.240 1.00 80.50 115 SER A N 1
ATOM 895 C CA . SER A 1 115 ? 2.176 5.669 23.843 1.00 80.50 115 SER A CA 1
ATOM 896 C C . SER A 1 115 ? 2.341 5.896 22.327 1.00 80.50 115 SER A C 1
ATOM 898 O O . SER A 1 115 ? 3.392 5.663 21.729 1.00 80.50 115 SER A O 1
ATOM 900 N N . LEU A 1 116 ? 1.288 6.413 21.684 1.00 86.00 116 LEU A N 1
ATOM 901 C CA . LEU A 1 116 ? 1.363 6.963 20.328 1.00 86.00 116 LEU A CA 1
ATOM 902 C C . LEU A 1 116 ? 1.231 8.486 20.358 1.00 86.00 116 LEU A C 1
ATOM 904 O O . LEU A 1 116 ? 0.436 9.037 21.116 1.00 86.00 116 LEU A O 1
ATOM 908 N N . THR A 1 117 ? 1.970 9.167 19.482 1.00 91.19 117 THR A N 1
ATOM 909 C CA . THR A 1 117 ? 1.764 10.599 19.238 1.00 91.19 117 THR A CA 1
ATOM 910 C C . THR A 1 117 ? 0.376 10.848 18.651 1.00 91.19 117 THR A C 1
ATOM 912 O O . THR A 1 117 ? -0.202 9.975 17.999 1.00 91.19 117 THR A O 1
ATOM 915 N N . PHE A 1 118 ? -0.150 12.062 18.828 1.00 88.38 118 PHE A N 1
ATOM 916 C CA . PHE A 1 118 ? -1.488 12.425 18.356 1.00 88.38 118 PHE A CA 1
ATOM 917 C C . PHE A 1 118 ? -1.707 12.137 16.862 1.00 88.38 118 PHE A C 1
ATOM 919 O O . PHE A 1 118 ? -2.678 11.477 16.497 1.00 88.38 118 PHE A O 1
ATOM 926 N N . LEU A 1 119 ? -0.755 12.518 16.005 1.00 88.81 119 LEU A N 1
ATOM 927 C CA . LEU A 1 119 ? -0.825 12.232 14.568 1.00 88.81 119 LEU A CA 1
ATOM 928 C C . LEU A 1 119 ? -0.832 10.728 14.260 1.00 88.81 119 LEU A C 1
ATOM 930 O O . LEU A 1 119 ? -1.580 10.281 13.388 1.00 88.81 119 LEU A O 1
ATOM 934 N N . ARG A 1 120 ? -0.048 9.923 14.992 1.00 90.94 120 ARG A N 1
ATOM 935 C CA . ARG A 1 120 ? -0.048 8.459 14.827 1.00 90.94 120 ARG A CA 1
ATOM 936 C C . ARG A 1 120 ? -1.348 7.825 15.304 1.00 90.94 120 ARG A C 1
ATOM 938 O O . ARG A 1 120 ? -1.747 6.817 14.734 1.00 90.94 120 ARG A O 1
ATOM 945 N N . MET A 1 121 ? -2.005 8.401 16.311 1.00 92.00 121 MET A N 1
ATOM 946 C CA . MET A 1 121 ? -3.341 7.969 16.722 1.00 92.00 121 MET A CA 1
ATOM 947 C C . MET A 1 121 ? -4.371 8.275 15.633 1.00 92.00 121 MET A C 1
ATOM 949 O O . MET A 1 121 ? -5.112 7.381 15.247 1.00 92.00 121 MET A O 1
ATOM 953 N N . LEU A 1 122 ? -4.381 9.491 15.078 1.00 91.69 122 LEU A N 1
ATOM 954 C CA . LEU A 1 122 ? -5.336 9.882 14.032 1.00 91.69 122 LEU A CA 1
ATOM 955 C C . LEU A 1 122 ? -5.198 9.081 12.733 1.00 91.69 122 LEU A C 1
ATOM 957 O O . LEU A 1 122 ? -6.187 8.884 12.034 1.00 91.69 122 LEU A O 1
ATOM 961 N N . THR A 1 123 ? -3.992 8.618 12.414 1.00 92.50 123 THR A N 1
ATOM 962 C CA . THR A 1 123 ? -3.686 7.862 11.187 1.00 92.50 123 THR A CA 1
ATOM 963 C C . THR A 1 123 ? -3.476 6.368 11.446 1.00 92.50 123 THR A C 1
ATOM 965 O O . THR A 1 123 ? -2.954 5.655 10.590 1.00 92.50 123 THR A O 1
ATOM 968 N N . PHE A 1 124 ? -3.839 5.867 12.633 1.00 95.06 124 PHE A N 1
ATOM 969 C CA . PHE A 1 124 ? -3.497 4.504 13.042 1.00 95.06 124 PHE A CA 1
ATOM 970 C C . PHE A 1 124 ? -4.047 3.449 12.081 1.00 95.06 124 PHE A C 1
ATOM 972 O O . PHE A 1 124 ? -3.295 2.603 11.607 1.00 95.06 124 PHE A O 1
ATOM 979 N N . GLY A 1 125 ? -5.339 3.515 11.765 1.00 95.12 125 GLY A N 1
ATOM 980 C CA . GLY A 1 125 ? -6.026 2.495 10.985 1.00 95.12 125 GLY A CA 1
ATOM 981 C C . GLY A 1 125 ? -5.534 2.379 9.544 1.00 95.12 125 GLY A C 1
ATOM 982 O O . GLY A 1 125 ? -5.425 1.267 9.034 1.00 95.12 125 GLY A O 1
ATOM 983 N N . SER A 1 126 ? -5.198 3.494 8.887 1.00 95.12 126 SER A N 1
ATOM 984 C CA . SER A 1 126 ? -4.616 3.450 7.539 1.00 95.12 126 SER A CA 1
ATOM 985 C C . SER A 1 126 ? -3.203 2.869 7.585 1.00 95.12 126 SER A C 1
ATOM 987 O O . SER A 1 126 ? -2.894 1.931 6.854 1.00 95.12 126 SER A O 1
ATOM 989 N N . ASN A 1 127 ? -2.369 3.346 8.512 1.00 94.56 127 ASN A N 1
ATOM 990 C CA . ASN A 1 127 ? -1.011 2.839 8.701 1.00 94.56 127 ASN A CA 1
ATOM 991 C C . ASN A 1 127 ? -0.978 1.352 9.067 1.00 94.56 127 ASN A C 1
ATOM 993 O O . ASN A 1 127 ? -0.069 0.635 8.655 1.00 94.56 127 ASN A O 1
ATOM 997 N N . GLU A 1 128 ? -1.940 0.883 9.855 1.00 95.62 128 GLU A N 1
ATOM 998 C CA . GLU A 1 128 ? -2.073 -0.524 10.208 1.00 95.62 128 GLU A CA 1
ATOM 999 C C . GLU A 1 128 ? -2.335 -1.382 8.968 1.00 95.62 128 GLU A C 1
ATOM 1001 O O . GLU A 1 128 ? -1.609 -2.349 8.741 1.00 95.62 128 GLU A O 1
ATOM 1006 N N . VAL A 1 129 ? -3.295 -0.990 8.125 1.00 97.00 129 VAL A N 1
ATOM 1007 C CA . VAL A 1 129 ? -3.587 -1.692 6.867 1.00 97.00 129 VAL A CA 1
ATOM 1008 C C . VAL A 1 129 ? -2.363 -1.725 5.950 1.00 97.00 129 VAL A C 1
ATOM 1010 O O . VAL A 1 129 ? -1.999 -2.793 5.462 1.00 97.00 129 VAL A O 1
ATOM 1013 N N . LEU A 1 130 ? -1.671 -0.596 5.768 1.00 95.31 130 LEU A N 1
ATOM 1014 C CA . LEU A 1 130 ? -0.473 -0.540 4.919 1.00 95.31 130 LEU A CA 1
ATOM 1015 C C . LEU A 1 130 ? 0.676 -1.399 5.473 1.00 95.31 130 LEU A C 1
ATOM 1017 O O . LEU A 1 130 ? 1.396 -2.044 4.710 1.00 95.31 130 LEU A O 1
ATOM 1021 N N . LYS A 1 131 ? 0.844 -1.460 6.802 1.00 93.75 131 LYS A N 1
ATOM 1022 C CA . LYS A 1 131 ? 1.843 -2.331 7.444 1.00 93.75 131 LYS A CA 1
ATOM 1023 C C . LYS A 1 131 ? 1.527 -3.809 7.245 1.00 93.75 131 LYS A C 1
ATOM 1025 O O . LYS A 1 131 ? 2.435 -4.568 6.904 1.00 93.75 131 LYS A O 1
ATOM 1030 N N . LEU A 1 132 ? 0.267 -4.203 7.436 1.00 95.50 132 LEU A N 1
ATOM 1031 C CA . LEU A 1 132 ? -0.196 -5.571 7.195 1.00 95.50 132 LEU A CA 1
ATOM 1032 C C . LEU A 1 132 ? 0.014 -5.965 5.731 1.00 95.50 132 LEU A C 1
ATOM 1034 O O . LEU A 1 132 ? 0.550 -7.037 5.457 1.00 95.50 132 LEU A O 1
ATOM 1038 N N . LEU A 1 133 ? -0.321 -5.068 4.800 1.00 96.12 133 LEU A N 1
ATOM 1039 C CA . LEU A 1 133 ? -0.137 -5.303 3.373 1.00 96.12 133 LEU A CA 1
ATOM 1040 C C . LEU A 1 133 ? 1.340 -5.455 3.003 1.00 96.12 133 LEU A C 1
ATOM 1042 O O . LEU A 1 133 ? 1.699 -6.348 2.242 1.00 96.12 133 LEU A O 1
ATOM 1046 N N . ARG A 1 134 ? 2.223 -4.621 3.563 1.00 93.50 134 ARG A N 1
ATOM 1047 C CA . ARG A 1 134 ? 3.663 -4.734 3.312 1.00 93.50 134 ARG A CA 1
ATOM 1048 C C . ARG A 1 134 ? 4.227 -6.039 3.879 1.00 93.50 134 ARG A C 1
ATOM 1050 O O . ARG A 1 134 ? 5.053 -6.664 3.221 1.00 93.50 134 ARG A O 1
ATOM 1057 N N . SER A 1 135 ? 3.795 -6.461 5.073 1.00 89.69 135 SER A N 1
ATOM 1058 C CA . SER A 1 135 ? 4.248 -7.674 5.790 1.00 89.69 135 SER A CA 1
ATOM 1059 C C . SER A 1 135 ? 5.776 -7.872 5.814 1.00 89.69 135 SER A C 1
ATOM 1061 O O . SER A 1 135 ? 6.273 -8.994 5.762 1.00 89.69 135 SER A O 1
ATOM 1063 N N . GLY A 1 136 ? 6.549 -6.782 5.823 1.00 83.31 136 GLY A N 1
ATOM 1064 C CA . GLY A 1 136 ? 8.015 -6.843 5.780 1.00 83.31 136 GLY A CA 1
ATOM 1065 C C . GLY A 1 136 ? 8.624 -7.291 4.440 1.00 83.31 136 GLY A C 1
ATOM 1066 O O . GLY A 1 136 ? 9.841 -7.462 4.367 1.00 83.31 136 GLY A O 1
ATOM 1067 N N . ALA A 1 137 ? 7.830 -7.444 3.373 1.00 88.38 137 ALA A N 1
ATOM 1068 C CA . ALA A 1 137 ? 8.330 -7.780 2.043 1.00 88.38 137 ALA A CA 1
ATOM 1069 C C . ALA A 1 137 ? 9.313 -6.701 1.559 1.00 88.38 137 ALA A C 1
ATOM 1071 O O . ALA A 1 137 ? 8.957 -5.533 1.382 1.00 88.38 137 ALA A O 1
ATOM 1072 N N . ARG A 1 138 ? 10.586 -7.087 1.383 1.00 87.38 138 ARG A N 1
ATOM 1073 C CA . ARG A 1 138 ? 11.660 -6.126 1.094 1.00 87.38 138 ARG A CA 1
ATOM 1074 C C . ARG A 1 138 ? 11.491 -5.469 -0.269 1.00 87.38 138 ARG A C 1
ATOM 1076 O O . ARG A 1 138 ? 11.640 -4.257 -0.317 1.00 87.38 138 ARG A O 1
ATOM 1083 N N . HIS A 1 139 ? 11.124 -6.235 -1.293 1.00 92.56 139 HIS A N 1
ATOM 1084 C CA . HIS A 1 139 ? 10.935 -5.760 -2.669 1.00 92.56 139 HIS A CA 1
ATOM 1085 C C . HIS A 1 139 ? 9.510 -5.283 -2.969 1.00 92.56 139 HIS A C 1
ATOM 1087 O O . HIS A 1 139 ? 9.144 -5.166 -4.127 1.00 92.56 139 HIS A O 1
ATOM 1093 N N . LEU A 1 140 ? 8.678 -5.055 -1.949 1.00 94.12 140 LEU A N 1
ATOM 1094 C CA . LEU A 1 140 ? 7.357 -4.459 -2.125 1.00 94.12 140 LEU A CA 1
ATOM 1095 C C . LEU A 1 140 ? 7.389 -3.027 -1.599 1.00 94.12 140 LEU A C 1
ATOM 1097 O O . LEU A 1 140 ? 7.693 -2.787 -0.421 1.00 94.12 140 LEU A O 1
ATOM 1101 N N . HIS A 1 141 ? 7.066 -2.090 -2.477 1.00 92.75 141 HIS A N 1
ATOM 1102 C CA . HIS A 1 141 ? 6.872 -0.693 -2.153 1.00 92.75 141 HIS A CA 1
ATOM 1103 C C . HIS A 1 141 ? 5.385 -0.362 -2.283 1.00 92.75 141 HIS A C 1
ATOM 1105 O O . HIS A 1 141 ? 4.768 -0.622 -3.310 1.00 92.75 141 HIS A O 1
ATOM 1111 N N . VAL A 1 142 ? 4.799 0.144 -1.198 1.00 94.94 142 VAL A N 1
ATOM 1112 C CA . VAL A 1 142 ? 3.368 0.447 -1.120 1.00 94.94 142 VAL A CA 1
ATOM 1113 C C . VAL A 1 142 ? 3.206 1.959 -1.061 1.00 94.94 142 VAL A C 1
ATOM 1115 O O . VAL A 1 142 ? 3.643 2.585 -0.094 1.00 94.94 142 VAL A O 1
ATOM 1118 N N . THR A 1 143 ? 2.566 2.522 -2.077 1.00 93.75 143 THR A N 1
ATOM 1119 C CA . THR A 1 143 ? 2.309 3.952 -2.232 1.00 93.75 143 THR A CA 1
ATOM 1120 C C . THR A 1 143 ? 0.835 4.242 -1.925 1.00 93.75 143 THR A C 1
ATOM 1122 O O . THR A 1 143 ? -0.051 3.619 -2.518 1.00 93.75 143 THR A O 1
ATOM 1125 N N . PRO A 1 144 ? 0.535 5.151 -0.981 1.00 93.19 144 PRO A N 1
ATOM 1126 C CA . PRO A 1 144 ? -0.817 5.667 -0.787 1.00 93.19 144 PRO A CA 1
ATOM 1127 C C . PRO A 1 144 ? -1.392 6.267 -2.077 1.00 93.19 144 PRO A C 1
ATOM 1129 O O . PRO A 1 144 ? -0.658 6.803 -2.905 1.00 93.19 144 PRO A O 1
ATOM 1132 N N . TRP A 1 145 ? -2.703 6.141 -2.266 1.00 94.62 145 TRP A N 1
ATOM 1133 C CA . TRP A 1 145 ? -3.352 6.497 -3.528 1.00 94.62 145 TRP A CA 1
ATOM 1134 C C . TRP A 1 145 ? -3.261 7.979 -3.907 1.00 94.62 145 TRP A C 1
ATOM 1136 O O . TRP A 1 145 ? -3.089 8.287 -5.076 1.00 94.62 145 TRP A O 1
ATOM 1146 N N . ASP A 1 146 ? -3.347 8.875 -2.930 1.00 90.31 146 ASP A N 1
ATOM 1147 C CA . ASP A 1 146 ? -3.190 10.324 -3.101 1.00 90.31 146 ASP A CA 1
ATOM 1148 C C . ASP A 1 146 ? -1.828 10.675 -3.713 1.00 90.31 146 ASP A C 1
ATOM 1150 O O . ASP A 1 146 ? -1.756 11.354 -4.733 1.00 90.31 146 ASP A O 1
ATOM 1154 N N . VAL A 1 147 ? -0.753 10.104 -3.164 1.00 89.81 147 VAL A N 1
ATOM 1155 C CA . VAL A 1 147 ? 0.602 10.269 -3.710 1.00 89.81 147 VAL A CA 1
ATOM 1156 C C . VAL A 1 147 ? 0.699 9.679 -5.119 1.00 89.81 147 VAL A C 1
ATOM 1158 O O . VAL A 1 147 ? 1.353 10.237 -5.992 1.00 89.81 147 VAL A O 1
ATOM 1161 N N . PHE A 1 148 ? 0.052 8.540 -5.363 1.00 92.69 148 PHE A N 1
ATOM 1162 C CA . PHE A 1 148 ? 0.044 7.916 -6.684 1.00 92.69 148 PHE A CA 1
ATOM 1163 C C . PHE A 1 148 ? -0.706 8.751 -7.740 1.00 92.69 148 PHE A C 1
ATOM 1165 O O . PHE A 1 148 ? -0.222 8.862 -8.866 1.00 92.69 148 PHE A O 1
ATOM 1172 N N . GLU A 1 149 ? -1.840 9.363 -7.388 1.00 90.50 149 GLU A N 1
ATOM 1173 C CA . GLU A 1 149 ? -2.585 10.267 -8.277 1.00 90.50 149 GLU A CA 1
ATOM 1174 C C . GLU A 1 149 ? -1.740 11.482 -8.673 1.00 90.50 149 GLU A C 1
ATOM 1176 O O . GLU A 1 149 ? -1.713 11.846 -9.848 1.00 90.50 149 GLU A O 1
ATOM 1181 N N . GLU A 1 150 ? -0.991 12.055 -7.728 1.00 88.06 150 GLU A N 1
ATOM 1182 C CA . GLU A 1 150 ? -0.073 13.170 -7.993 1.00 88.06 150 GLU A CA 1
ATOM 1183 C C . GLU A 1 150 ? 1.069 12.793 -8.948 1.00 88.06 150 GLU A C 1
ATOM 1185 O O . GLU A 1 150 ? 1.511 13.626 -9.739 1.00 88.06 150 GLU A O 1
ATOM 1190 N N . LEU A 1 151 ? 1.534 11.538 -8.917 1.00 86.94 151 LEU A N 1
ATOM 1191 C CA . LEU A 1 151 ? 2.596 11.066 -9.809 1.00 86.94 151 LEU A CA 1
ATOM 1192 C C . LEU A 1 151 ? 2.146 10.956 -11.273 1.00 86.94 151 LEU A C 1
ATOM 1194 O O . LEU A 1 151 ? 2.995 11.016 -12.163 1.00 86.94 151 LEU A O 1
ATOM 1198 N N . GLY A 1 152 ? 0.851 10.741 -11.537 1.00 87.69 152 GLY A N 1
ATOM 1199 C CA . GLY A 1 152 ? 0.305 10.665 -12.899 1.00 87.69 152 GLY A CA 1
ATOM 1200 C C . GLY A 1 152 ? 0.960 9.600 -13.792 1.00 87.69 152 GLY A C 1
ATOM 1201 O O . GLY A 1 152 ? 1.027 9.761 -15.012 1.00 87.69 152 GLY A O 1
ATOM 1202 N N . VAL A 1 153 ? 1.503 8.530 -13.202 1.00 88.38 153 VAL A N 1
ATOM 1203 C CA . VAL A 1 153 ? 2.245 7.499 -13.941 1.00 88.38 153 VAL A CA 1
ATOM 1204 C C . VAL A 1 153 ? 1.317 6.416 -14.504 1.00 88.38 153 VAL A C 1
ATOM 1206 O O . VAL A 1 153 ? 0.326 6.055 -13.863 1.00 88.38 153 VAL A O 1
ATOM 1209 N N . PRO A 1 154 ? 1.658 5.817 -15.664 1.00 92.31 154 PRO A N 1
ATOM 1210 C CA . PRO A 1 154 ? 0.947 4.652 -16.173 1.00 92.31 154 PRO A CA 1
ATOM 1211 C C . PRO A 1 154 ? 0.931 3.514 -15.152 1.00 92.31 154 PRO A C 1
ATOM 1213 O O . PRO A 1 154 ? 1.935 3.235 -14.488 1.00 92.31 154 PRO A O 1
ATOM 1216 N N . SER A 1 155 ? -0.211 2.843 -15.049 1.00 94.75 155 SER A N 1
ATOM 1217 C CA . SER A 1 155 ? -0.419 1.757 -14.100 1.00 94.75 155 SER A CA 1
ATOM 1218 C C . SER A 1 155 ? -1.403 0.727 -14.640 1.00 94.75 155 SER A C 1
ATOM 1220 O O . SER A 1 155 ? -2.124 0.986 -15.603 1.00 94.75 155 SER A O 1
ATOM 1222 N N . ARG A 1 156 ? -1.451 -0.437 -13.991 1.00 94.12 156 ARG A N 1
ATOM 1223 C CA . ARG A 1 156 ? -2.454 -1.475 -14.241 1.00 94.12 156 ARG A CA 1
ATOM 1224 C C . ARG A 1 156 ? -3.135 -1.866 -12.943 1.00 94.12 156 ARG A C 1
ATOM 1226 O O . ARG A 1 156 ? -2.453 -2.223 -11.979 1.00 94.12 156 ARG A O 1
ATOM 1233 N N . ARG A 1 157 ? -4.467 -1.869 -12.937 1.00 95.25 157 ARG A N 1
ATOM 1234 C CA . ARG A 1 157 ? -5.255 -2.389 -11.817 1.00 95.25 157 ARG A CA 1
ATOM 1235 C C . ARG A 1 157 ? -5.017 -3.888 -11.650 1.00 95.25 157 ARG A C 1
ATOM 1237 O O . ARG A 1 157 ? -5.096 -4.638 -12.617 1.00 95.25 157 ARG A O 1
ATOM 1244 N N . ILE A 1 158 ? -4.733 -4.312 -10.423 1.00 95.50 158 ILE A N 1
ATOM 1245 C CA . ILE A 1 158 ? -4.619 -5.730 -10.043 1.00 95.50 158 ILE A CA 1
ATOM 1246 C C . ILE A 1 158 ? -5.671 -6.146 -9.007 1.00 95.50 158 ILE A C 1
ATOM 1248 O O . ILE A 1 158 ? -5.889 -7.336 -8.809 1.00 95.50 158 ILE A O 1
ATOM 1252 N N . TYR A 1 159 ? -6.305 -5.178 -8.337 1.00 95.81 159 TYR A N 1
ATOM 1253 C CA . TYR A 1 159 ? -7.364 -5.412 -7.362 1.00 95.81 159 TYR A CA 1
ATOM 1254 C C . TYR A 1 159 ? -8.409 -4.278 -7.412 1.00 95.81 159 TYR A C 1
ATOM 1256 O O . TYR A 1 159 ? -7.993 -3.118 -7.420 1.00 95.81 159 TYR A O 1
ATOM 1264 N N . PRO A 1 160 ? -9.725 -4.570 -7.388 1.00 93.12 160 PRO A N 1
ATOM 1265 C CA . PRO A 1 160 ? -10.295 -5.900 -7.617 1.00 93.12 160 PRO A CA 1
ATOM 1266 C C . PRO A 1 160 ? -9.863 -6.438 -8.995 1.00 93.12 160 PRO A C 1
ATOM 1268 O O . PRO A 1 160 ? -9.506 -5.638 -9.869 1.00 93.12 160 PRO A O 1
ATOM 1271 N N . PRO A 1 161 ? -9.813 -7.770 -9.187 1.00 82.25 161 PRO A N 1
ATOM 1272 C CA . PRO A 1 161 ? -9.460 -8.337 -10.482 1.00 82.25 161 PRO A CA 1
ATOM 1273 C C . PRO A 1 161 ? -10.418 -7.794 -11.546 1.00 82.25 161 PRO A C 1
ATOM 1275 O O . PRO A 1 161 ? -11.623 -7.706 -11.309 1.00 82.25 161 PRO A O 1
ATOM 1278 N N . LEU A 1 162 ? -9.866 -7.388 -12.693 1.00 74.75 162 LEU A N 1
ATOM 1279 C CA . LEU A 1 162 ? -10.669 -6.973 -13.840 1.00 74.75 162 LEU A CA 1
ATOM 1280 C C . LEU A 1 162 ? -11.57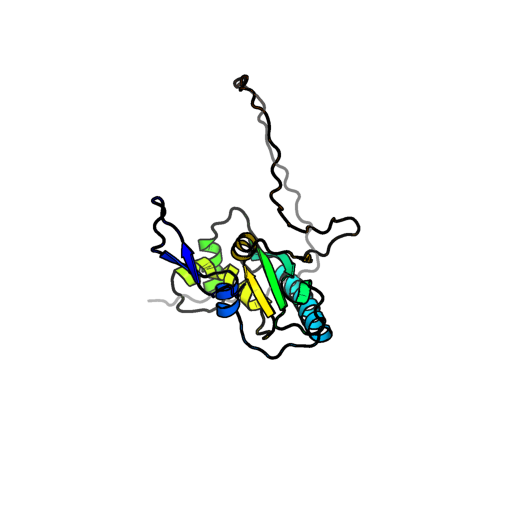4 -8.140 -14.243 1.00 74.75 162 LEU A C 1
ATOM 1282 O O . LEU A 1 162 ? -11.093 -9.257 -14.436 1.00 74.75 162 LEU A O 1
ATOM 1286 N N . SER A 1 163 ? -12.875 -7.886 -14.335 1.00 71.88 163 SER A N 1
ATOM 1287 C CA . SER A 1 163 ? -13.813 -8.819 -14.949 1.00 71.88 163 SER A CA 1
ATOM 1288 C C . SER A 1 163 ? -13.610 -8.829 -16.468 1.00 71.88 163 SER A C 1
ATOM 1290 O O . SER A 1 163 ? -13.128 -7.848 -17.041 1.00 71.88 163 SER A O 1
ATOM 1292 N N . GLU A 1 164 ? -13.932 -9.942 -17.137 1.00 49.94 164 GLU A N 1
ATOM 1293 C CA . GLU A 1 164 ? -13.892 -10.004 -18.604 1.00 49.94 164 GLU A CA 1
ATOM 1294 C C . GLU A 1 164 ? -14.807 -8.911 -19.183 1.00 49.94 164 GLU A C 1
ATOM 1296 O O . GLU A 1 164 ? -16.026 -8.969 -19.039 1.00 49.94 164 GLU A O 1
ATOM 1301 N N . GLY A 1 165 ? -14.208 -7.889 -19.804 1.00 56.41 165 GLY A N 1
ATOM 1302 C CA . GLY A 1 165 ? -14.915 -6.726 -20.353 1.00 56.41 165 GLY A CA 1
ATOM 1303 C C . GLY A 1 165 ? -14.591 -5.388 -19.679 1.00 56.41 165 GLY A C 1
ATOM 1304 O O . GLY A 1 165 ? -14.940 -4.347 -20.235 1.00 56.41 165 GLY A O 1
ATOM 1305 N N . ASP A 1 166 ? -13.884 -5.379 -18.544 1.00 55.78 166 ASP A N 1
ATOM 1306 C CA . ASP A 1 166 ? -13.377 -4.136 -17.960 1.00 55.78 166 ASP A CA 1
ATOM 1307 C C . ASP A 1 166 ? -12.226 -3.582 -18.815 1.00 55.78 166 ASP A C 1
ATOM 1309 O O . ASP A 1 166 ? -11.190 -4.227 -18.986 1.00 55.78 166 ASP A O 1
ATOM 1313 N N . ALA A 1 167 ? -12.390 -2.368 -19.348 1.00 55.06 167 ALA A N 1
ATOM 1314 C CA . ALA A 1 167 ? -11.323 -1.679 -20.066 1.00 55.06 167 ALA A CA 1
ATOM 1315 C C . ALA A 1 167 ? -10.115 -1.458 -19.140 1.00 55.06 167 ALA A C 1
ATOM 1317 O O . ALA A 1 167 ? -10.271 -1.003 -18.003 1.00 55.06 167 ALA A O 1
ATOM 1318 N N . GLU A 1 168 ? -8.903 -1.740 -19.632 1.00 53.47 168 GLU A N 1
ATOM 1319 C CA . GLU A 1 168 ? -7.679 -1.355 -18.932 1.00 53.47 168 GLU A CA 1
ATOM 1320 C C . GLU A 1 168 ? -7.704 0.163 -18.716 1.00 53.47 168 GLU A C 1
ATOM 1322 O O . GLU A 1 168 ? -7.643 0.944 -19.666 1.00 53.47 168 GLU A O 1
ATOM 1327 N N . SER A 1 169 ? -7.821 0.605 -17.463 1.00 48.81 169 SER A N 1
ATOM 1328 C CA . SER A 1 169 ? -7.748 2.023 -17.121 1.00 48.81 169 SER A CA 1
ATOM 1329 C C . SER A 1 169 ? -6.290 2.485 -17.218 1.00 48.81 169 SER A C 1
ATOM 1331 O O . SER A 1 169 ? -5.615 2.692 -16.209 1.00 48.81 169 SER A O 1
ATOM 1333 N N . GLY A 1 170 ? -5.779 2.607 -18.441 1.00 43.84 170 GLY A N 1
ATOM 1334 C CA . GLY A 1 170 ? -4.561 3.345 -18.729 1.00 43.84 170 GLY A CA 1
ATOM 1335 C C . GLY A 1 170 ? -4.861 4.826 -18.552 1.00 43.84 170 GLY A C 1
ATOM 1336 O O . GLY A 1 170 ? -5.255 5.499 -19.499 1.00 43.84 170 GLY A O 1
ATOM 1337 N N . THR A 1 171 ? -4.722 5.348 -17.334 1.00 42.75 171 THR A N 1
ATOM 1338 C CA . THR A 1 171 ? -4.777 6.793 -17.088 1.00 42.75 171 THR A CA 1
ATOM 1339 C C . THR A 1 171 ? -3.516 7.436 -17.657 1.00 42.75 171 THR A C 1
ATOM 1341 O O . THR A 1 171 ? -2.543 7.673 -16.950 1.00 42.75 171 THR A O 1
ATOM 1344 N N . GLY A 1 172 ? -3.518 7.658 -18.968 1.00 36.50 172 GLY A N 1
ATOM 1345 C CA . GLY A 1 172 ? -2.644 8.595 -19.651 1.00 36.50 172 GLY A CA 1
ATOM 1346 C C . GLY A 1 172 ? -3.480 9.799 -20.054 1.00 36.50 172 GLY A C 1
ATOM 1347 O O . GLY A 1 172 ? -4.017 9.835 -21.156 1.00 36.50 172 GLY A O 1
ATOM 1348 N N . THR A 1 173 ? -3.631 10.780 -19.167 1.00 33.78 173 THR A N 1
ATOM 1349 C CA . THR A 1 173 ? -4.151 12.099 -19.539 1.00 33.78 173 THR A CA 1
ATOM 1350 C C . THR A 1 173 ? -3.087 12.816 -20.367 1.00 33.78 173 THR A C 1
ATOM 1352 O O . THR A 1 173 ? -2.290 13.601 -19.863 1.00 33.78 173 THR A O 1
ATOM 1355 N N . GLY A 1 174 ? -3.050 12.509 -21.663 1.00 31.78 174 GLY A N 1
ATOM 1356 C CA . GLY A 1 174 ? -2.405 13.355 -22.656 1.00 31.78 174 GLY A CA 1
ATOM 1357 C C . GLY A 1 174 ? -3.249 14.610 -22.843 1.00 31.78 174 GLY A C 1
ATOM 1358 O O . GLY A 1 174 ? -4.372 14.533 -23.336 1.00 31.78 174 GLY A O 1
ATOM 1359 N N . GLN A 1 175 ? -2.727 15.763 -22.432 1.00 31.55 175 GLN A N 1
ATOM 1360 C CA . GLN A 1 175 ? -3.264 17.048 -22.862 1.00 31.55 175 GLN A CA 1
ATOM 1361 C C . GLN A 1 175 ? -2.977 17.207 -24.360 1.00 31.55 175 GLN A C 1
ATOM 1363 O O . GLN A 1 175 ? -1.827 17.359 -24.765 1.00 31.55 175 GLN A O 1
ATOM 1368 N N . GLY A 1 176 ? -4.030 17.133 -25.170 1.00 28.50 176 GLY A N 1
ATOM 1369 C CA . GLY A 1 176 ? -4.062 17.626 -26.541 1.00 28.50 176 GLY A CA 1
ATOM 1370 C C . GLY A 1 176 ? -5.072 18.765 -26.611 1.00 28.50 176 GLY A C 1
ATOM 1371 O O . GLY A 1 176 ? -6.251 18.566 -26.327 1.00 28.50 176 GLY A O 1
ATOM 1372 N N . GLU A 1 177 ? -4.586 19.959 -26.931 1.00 28.95 177 GLU A N 1
ATOM 1373 C CA . GLU A 1 177 ? -5.381 21.148 -27.227 1.00 28.95 177 GLU A CA 1
ATOM 1374 C C . GLU A 1 177 ? -6.361 20.887 -28.379 1.00 28.95 177 GLU A C 1
ATOM 1376 O O . GLU A 1 177 ? -5.938 20.413 -29.431 1.00 28.95 177 GLU A O 1
ATOM 1381 N N . VAL A 1 178 ? -7.625 21.307 -28.237 1.00 32.00 178 VAL A N 1
ATOM 1382 C CA . VAL A 1 178 ? -8.400 21.861 -29.360 1.00 32.00 178 VAL A CA 1
ATOM 1383 C C . VAL A 1 178 ? -9.280 23.013 -28.865 1.00 32.00 178 VAL A C 1
ATOM 1385 O O . VAL A 1 178 ? -10.140 22.870 -28.002 1.00 32.00 178 VAL A O 1
ATOM 1388 N N . SER A 1 179 ? -8.987 24.158 -29.468 1.00 29.72 179 SER A N 1
ATOM 1389 C CA . SER A 1 179 ? -9.722 25.412 -29.598 1.00 29.72 179 SER A CA 1
ATOM 1390 C C . SER A 1 179 ? -11.254 25.311 -29.724 1.00 29.72 179 SER A C 1
ATOM 1392 O O . SER A 1 179 ? -11.762 24.459 -30.448 1.00 29.72 179 SER A O 1
ATOM 1394 N N . GLY A 1 180 ? -11.966 26.303 -29.170 1.00 27.28 180 GLY A N 1
ATOM 1395 C CA . GLY A 1 180 ? -13.109 26.900 -29.873 1.00 27.28 180 GLY A CA 1
ATOM 1396 C C . GLY A 1 180 ? -14.454 26.991 -29.143 1.00 27.28 180 GLY A C 1
ATOM 1397 O O . GLY A 1 180 ? -15.175 26.011 -29.011 1.00 27.28 180 GLY A O 1
ATOM 1398 N N . SER A 1 181 ? -14.843 28.241 -28.876 1.00 31.84 181 SER A N 1
ATOM 1399 C CA . SER A 1 181 ? -16.205 28.797 -28.759 1.00 31.84 181 SER A CA 1
ATOM 1400 C C . SER A 1 181 ? -17.040 28.573 -27.488 1.00 31.84 181 SER A C 1
ATOM 1402 O O . SER A 1 181 ? -17.574 27.504 -27.211 1.00 31.84 181 SER A O 1
ATOM 1404 N N . ASP A 1 182 ? -17.212 29.699 -26.794 1.00 33.06 182 ASP A N 1
ATOM 1405 C CA . ASP A 1 182 ? -18.311 30.081 -25.901 1.00 33.06 182 ASP A CA 1
ATOM 1406 C C . ASP A 1 182 ? -19.690 29.883 -26.581 1.00 33.06 182 ASP A C 1
ATOM 1408 O O . ASP A 1 182 ? -19.801 30.096 -27.795 1.00 33.06 182 ASP A O 1
ATOM 1412 N N . PRO A 1 183 ? -20.758 29.529 -25.834 1.00 35.41 183 PRO A N 1
ATOM 1413 C CA . PRO A 1 183 ? -21.732 30.583 -25.533 1.00 35.41 183 PRO A CA 1
ATOM 1414 C C . PRO A 1 183 ? -22.398 30.503 -24.139 1.00 35.41 183 PRO A C 1
ATOM 1416 O O . PRO A 1 183 ? -22.914 29.473 -23.713 1.00 35.41 183 PRO A O 1
ATOM 1419 N N . THR A 1 184 ? -22.433 31.670 -23.490 1.00 35.53 184 THR A N 1
ATOM 1420 C CA . THR A 1 184 ? -23.485 32.325 -22.670 1.00 35.53 184 THR A CA 1
ATOM 1421 C C . THR A 1 184 ? -24.565 31.475 -21.943 1.00 35.53 184 THR A C 1
ATOM 1423 O O . THR A 1 184 ? -25.250 30.661 -22.561 1.00 35.53 184 THR A O 1
ATOM 1426 N N . PRO A 1 185 ? -24.862 31.753 -20.648 1.00 37.81 185 PRO A N 1
ATOM 1427 C CA . PRO A 1 185 ? -25.799 30.971 -19.835 1.00 37.81 185 PRO A CA 1
ATOM 1428 C C . PRO A 1 185 ? -27.271 31.419 -19.961 1.00 37.81 185 PRO A C 1
ATOM 1430 O O . PRO A 1 185 ? -27.582 32.610 -19.940 1.00 37.81 185 PRO A O 1
ATOM 1433 N N . GLY A 1 186 ? -28.191 30.446 -19.989 1.00 31.64 186 GLY A N 1
ATOM 1434 C CA . GLY A 1 186 ? -29.652 30.621 -19.908 1.00 31.64 186 GLY A CA 1
ATOM 1435 C C . GLY A 1 186 ? -30.283 29.806 -18.760 1.00 31.64 186 GLY A C 1
ATOM 1436 O O . GLY A 1 186 ? -29.633 28.917 -18.220 1.00 31.64 186 GLY A O 1
ATOM 1437 N N . PRO A 1 187 ? -31.512 30.127 -18.313 1.00 37.31 187 PRO A N 1
ATOM 1438 C CA . PRO A 1 187 ? -31.812 30.351 -16.895 1.00 37.31 187 PRO A CA 1
ATOM 1439 C C . PRO A 1 187 ? -32.326 29.132 -16.105 1.00 37.31 187 PRO A C 1
ATOM 1441 O O . PRO A 1 187 ? -32.931 28.206 -16.636 1.00 37.31 187 PRO A O 1
ATOM 1444 N N . ARG A 1 188 ? -32.154 29.197 -14.775 1.00 42.00 188 ARG A N 1
ATOM 1445 C CA . ARG A 1 188 ? -32.768 28.287 -13.787 1.00 42.00 188 ARG A CA 1
ATOM 1446 C C . ARG A 1 188 ? -34.286 28.499 -13.680 1.00 42.00 188 ARG A C 1
ATOM 1448 O O . ARG A 1 188 ? -34.708 29.652 -13.584 1.00 42.00 188 ARG A O 1
ATOM 1455 N N . PRO A 1 189 ? -35.075 27.435 -13.451 1.00 36.88 189 PRO A N 1
ATOM 1456 C CA . PRO A 1 189 ? -36.345 27.532 -12.740 1.00 36.88 189 PRO A CA 1
ATOM 1457 C C . PRO A 1 189 ? -36.211 27.164 -11.251 1.00 36.88 189 PRO A C 1
ATOM 1459 O O . PRO A 1 189 ? -35.329 26.417 -10.829 1.00 36.88 189 PRO A O 1
ATOM 1462 N N . ARG A 1 190 ? -37.100 27.770 -10.463 1.00 37.59 190 ARG A N 1
ATOM 1463 C CA . ARG A 1 190 ? -37.168 27.871 -8.995 1.00 37.59 190 ARG A CA 1
ATOM 1464 C C . ARG A 1 190 ? -38.150 26.840 -8.369 1.00 37.59 190 ARG A C 1
ATOM 1466 O O . ARG A 1 190 ? -38.774 26.094 -9.115 1.00 37.59 190 ARG A O 1
ATOM 1473 N N . PRO A 1 191 ? -38.261 26.770 -7.021 1.00 41.69 191 PRO A N 1
ATOM 1474 C CA . PRO A 1 191 ? -38.719 25.598 -6.258 1.00 41.69 191 PRO A CA 1
ATOM 1475 C C . PRO A 1 191 ? -40.205 25.618 -5.832 1.00 41.69 191 PRO A C 1
ATOM 1477 O O . PRO A 1 191 ? -40.830 26.675 -5.815 1.00 41.69 191 PRO A O 1
ATOM 1480 N N . GLY A 1 192 ? -40.706 24.461 -5.364 1.00 31.42 192 GLY A N 1
ATOM 1481 C CA . GLY A 1 192 ? -41.941 24.294 -4.563 1.00 31.42 192 GLY A CA 1
ATOM 1482 C C . GLY A 1 192 ? -42.788 23.090 -5.019 1.00 31.42 192 GLY A C 1
ATOM 1483 O O . GLY A 1 192 ? -43.383 23.163 -6.082 1.00 31.42 192 GLY A O 1
ATOM 1484 N N . ALA A 1 193 ? -42.720 21.914 -4.368 1.00 30.08 193 ALA A N 1
ATOM 1485 C CA . ALA A 1 193 ? -43.507 21.461 -3.188 1.00 30.08 193 ALA A CA 1
ATOM 1486 C C . ALA A 1 193 ? -44.821 20.724 -3.589 1.00 30.08 193 ALA A C 1
ATOM 1488 O O . ALA A 1 193 ? -45.320 20.994 -4.674 1.00 30.08 193 ALA A O 1
ATOM 1489 N N . PRO A 1 194 ? -45.495 19.905 -2.741 1.00 42.62 194 PRO A N 1
ATOM 1490 C CA . PRO A 1 194 ? -45.063 19.031 -1.634 1.00 42.62 194 PRO A CA 1
ATOM 1491 C C . PRO A 1 194 ? -45.718 17.607 -1.655 1.00 42.62 194 PRO A C 1
ATOM 1493 O O . PRO A 1 194 ? -46.530 17.281 -2.514 1.00 42.62 194 PRO A O 1
AT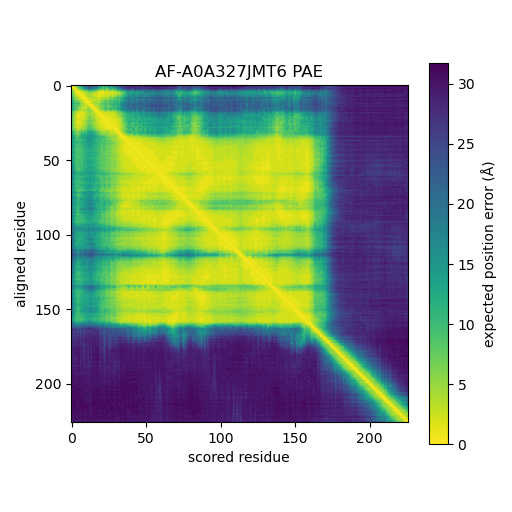OM 1496 N N . SER A 1 195 ? -45.480 16.841 -0.572 1.00 33.09 195 SER A N 1
ATOM 1497 C CA . SER A 1 195 ? -46.309 15.736 -0.019 1.00 33.09 195 SER A CA 1
ATOM 1498 C C . SER A 1 195 ? -45.976 14.317 -0.534 1.00 33.09 195 SER A C 1
ATOM 1500 O O . SER A 1 195 ? -45.850 14.105 -1.726 1.00 33.09 195 SER A O 1
ATOM 1502 N N . ARG A 1 196 ? -45.803 13.270 0.289 1.00 33.31 196 ARG A N 1
ATOM 1503 C CA . ARG A 1 196 ? -46.521 12.915 1.525 1.00 33.31 196 ARG A CA 1
ATOM 1504 C C . ARG A 1 196 ? -45.654 12.137 2.530 1.00 33.31 196 ARG A C 1
ATOM 1506 O O . ARG A 1 196 ? -44.927 11.215 2.181 1.00 33.31 196 ARG A O 1
ATOM 1513 N N . ARG A 1 197 ? -45.854 12.464 3.810 1.00 35.59 197 ARG A N 1
ATOM 1514 C CA . ARG A 1 197 ? -45.619 11.606 4.987 1.00 35.59 197 ARG A CA 1
ATOM 1515 C C . ARG A 1 197 ? -46.568 10.403 4.960 1.00 35.59 197 ARG A C 1
ATOM 1517 O O . ARG A 1 197 ? -47.763 10.635 4.797 1.00 35.59 197 ARG A O 1
ATOM 1524 N N . SER A 1 198 ? -46.087 9.196 5.277 1.00 33.34 198 SER A N 1
ATOM 1525 C CA . SER A 1 198 ? -46.646 8.308 6.332 1.00 33.34 198 SER A CA 1
ATOM 1526 C C . SER A 1 198 ? -45.764 7.057 6.556 1.00 33.34 198 SER A C 1
ATOM 1528 O O . SER A 1 198 ? -45.549 6.268 5.646 1.00 33.34 198 SER A O 1
ATOM 1530 N N . LEU A 1 199 ? -45.257 6.906 7.786 1.00 39.16 199 LEU A N 1
ATOM 1531 C CA . LEU A 1 199 ? -44.759 5.671 8.442 1.00 39.16 199 LEU A CA 1
ATOM 1532 C C . LEU A 1 199 ? -45.978 4.820 8.923 1.00 39.16 199 LEU A C 1
ATOM 1534 O O . LEU A 1 199 ? -47.078 5.373 8.837 1.00 39.16 199 LEU A O 1
ATOM 1538 N N . PRO A 1 200 ? -45.872 3.585 9.499 1.00 43.34 200 PRO A N 1
ATOM 1539 C CA . PRO A 1 200 ? -44.699 2.971 10.153 1.00 43.34 200 PRO A CA 1
ATOM 1540 C C . PRO A 1 200 ? -44.471 1.438 9.991 1.00 43.34 200 PRO A C 1
ATOM 1542 O O . PRO A 1 200 ? -45.322 0.684 9.539 1.00 43.34 200 PRO A O 1
ATOM 1545 N N . ASN A 1 201 ? -43.283 1.020 10.457 1.00 34.91 201 ASN A N 1
ATOM 1546 C CA . ASN A 1 201 ? -42.872 -0.249 11.089 1.00 34.91 201 ASN A CA 1
ATOM 1547 C C . ASN A 1 201 ? -43.512 -1.594 10.693 1.00 34.91 201 ASN A C 1
ATOM 1549 O O . ASN A 1 201 ? -44.652 -1.890 11.046 1.00 34.91 201 ASN A O 1
ATOM 1553 N N . ARG A 1 202 ? -42.649 -2.532 10.269 1.00 35.56 202 ARG A N 1
ATOM 1554 C CA . ARG A 1 202 ? -42.729 -3.929 10.724 1.00 35.56 202 ARG A CA 1
ATOM 1555 C C . ARG A 1 202 ? -41.341 -4.568 10.807 1.00 35.56 202 ARG A C 1
ATOM 1557 O O . ARG A 1 202 ? -40.644 -4.697 9.808 1.00 35.56 202 ARG A O 1
ATOM 1564 N N . VAL A 1 203 ? -40.969 -4.939 12.028 1.00 42.75 203 VAL A N 1
ATOM 1565 C CA . VAL A 1 203 ? -39.843 -5.813 12.376 1.00 42.75 203 VAL A CA 1
ATOM 1566 C C . VAL A 1 203 ? -40.195 -7.238 11.932 1.00 42.75 203 VAL A C 1
ATOM 1568 O O . VAL A 1 203 ? -41.277 -7.704 12.296 1.00 42.75 203 VAL A O 1
ATOM 1571 N N . PRO A 1 204 ? -39.333 -7.955 11.195 1.00 39.88 204 PRO A N 1
ATOM 1572 C CA . PRO A 1 204 ? -39.402 -9.407 11.131 1.00 39.88 204 PRO A CA 1
ATOM 1573 C C . PRO A 1 204 ? -38.546 -10.002 12.252 1.00 39.88 204 PRO A C 1
ATOM 1575 O O . PRO A 1 204 ? -37.351 -9.739 12.354 1.00 39.88 204 PRO A O 1
ATOM 1578 N N . SER A 1 205 ? -39.200 -10.777 13.105 1.00 44.12 205 SER A N 1
ATOM 1579 C CA . SER A 1 205 ? -38.630 -11.589 14.175 1.00 44.12 205 SER A CA 1
ATOM 1580 C C . SER A 1 205 ? -37.589 -12.580 13.636 1.00 44.12 205 SER A C 1
ATOM 1582 O O . SER A 1 205 ? -37.851 -13.267 12.649 1.00 44.12 205 SER A O 1
ATOM 1584 N N . GLU A 1 206 ? -36.441 -12.696 14.308 1.00 45.19 206 GLU A N 1
ATOM 1585 C CA . GLU A 1 206 ? -35.492 -13.794 14.089 1.00 45.19 206 GLU A CA 1
ATOM 1586 C C . GLU A 1 206 ? -36.128 -15.152 14.451 1.00 45.19 206 GLU A C 1
ATOM 1588 O O . GLU A 1 206 ? -36.804 -15.259 15.481 1.00 45.19 206 GLU A O 1
ATOM 1593 N N . PRO A 1 207 ? -35.895 -16.214 13.663 1.00 43.97 207 PRO A N 1
ATOM 1594 C CA . PRO A 1 207 ? -36.180 -17.579 14.082 1.00 43.97 207 PRO A CA 1
ATOM 1595 C C . PRO A 1 207 ? -35.139 -18.049 15.113 1.00 43.97 207 PRO A C 1
ATOM 1597 O O . PRO A 1 207 ? -33.934 -17.973 14.882 1.00 43.97 207 PRO A O 1
ATOM 1600 N N . GLN A 1 208 ? -35.611 -18.552 16.257 1.00 46.72 208 GLN A N 1
ATOM 1601 C CA . GLN A 1 208 ? -34.766 -19.173 17.278 1.00 46.72 208 GLN A CA 1
ATOM 1602 C C . GLN A 1 208 ? -34.153 -20.478 16.745 1.00 46.72 208 GLN A C 1
ATOM 1604 O O . GLN A 1 208 ? -34.876 -21.394 16.357 1.00 46.72 208 GLN A O 1
ATOM 1609 N N . ASP A 1 209 ? -32.823 -20.568 16.758 1.00 53.69 209 ASP A N 1
ATOM 1610 C CA . ASP A 1 209 ? -32.070 -21.792 16.473 1.00 53.69 209 ASP A CA 1
ATOM 1611 C C . ASP A 1 209 ? -32.113 -22.742 17.696 1.00 53.69 209 ASP A C 1
ATOM 1613 O O . ASP A 1 209 ? -31.630 -22.373 18.774 1.00 53.69 209 ASP A O 1
ATOM 1617 N N . PRO A 1 210 ? -32.658 -23.968 17.571 1.00 52.72 210 PRO A N 1
A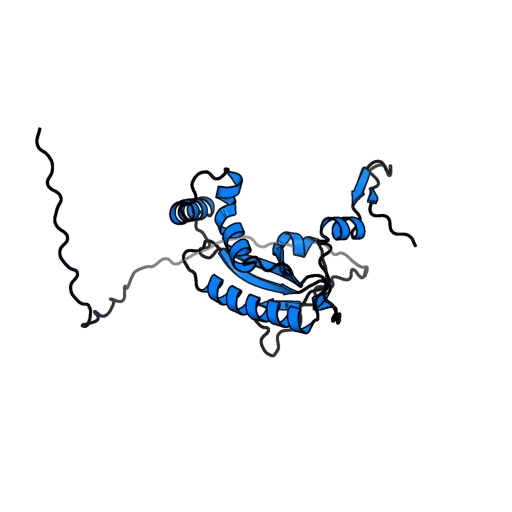TOM 1618 C CA . PRO A 1 210 ? -32.776 -24.927 18.671 1.00 52.72 210 PRO A CA 1
ATOM 1619 C C . PRO A 1 210 ? -31.452 -25.606 19.086 1.00 52.72 210 PRO A C 1
ATOM 1621 O O . PRO A 1 210 ? -31.487 -26.575 19.844 1.00 52.72 210 PRO A O 1
ATOM 1624 N N . ARG A 1 211 ? -30.277 -25.146 18.623 1.00 51.16 211 ARG A N 1
ATOM 1625 C CA . ARG A 1 211 ? -28.974 -25.784 18.927 1.00 51.16 211 ARG A CA 1
ATOM 1626 C C . ARG A 1 211 ? -27.970 -24.922 19.695 1.00 51.16 211 ARG A C 1
ATOM 1628 O O . ARG A 1 211 ? -26.779 -25.230 19.696 1.00 51.16 211 ARG A O 1
ATOM 1635 N N . ARG A 1 212 ? -28.412 -23.878 20.403 1.00 48.00 212 ARG A N 1
ATOM 1636 C CA . ARG A 1 212 ? -27.517 -23.091 21.267 1.00 48.00 212 ARG A CA 1
ATOM 1637 C C . ARG A 1 212 ? -27.331 -23.766 22.641 1.00 48.00 212 ARG A C 1
ATOM 1639 O O . ARG A 1 212 ? -28.302 -23.854 23.391 1.00 48.00 212 ARG A O 1
ATOM 1646 N N . PRO A 1 213 ? -26.119 -24.212 23.025 1.00 51.12 213 PRO A N 1
ATOM 1647 C CA . PRO A 1 213 ? -25.868 -24.689 24.383 1.00 51.12 213 PRO A CA 1
ATOM 1648 C C . PRO A 1 213 ? -25.945 -23.529 25.389 1.00 51.12 213 PRO A C 1
ATOM 1650 O O . PRO A 1 213 ? -25.502 -22.412 25.110 1.00 51.12 213 PRO A O 1
ATOM 1653 N N . ALA A 1 214 ? -26.521 -23.801 26.563 1.00 51.75 214 ALA A N 1
ATOM 1654 C CA . ALA A 1 214 ? -26.637 -22.852 27.665 1.00 51.75 214 ALA A CA 1
ATOM 1655 C C . ALA A 1 214 ? -25.253 -22.344 28.110 1.00 51.75 214 ALA A C 1
ATOM 1657 O O . ALA A 1 214 ? -24.321 -23.125 28.304 1.00 51.75 214 ALA A O 1
ATOM 1658 N N . ALA A 1 215 ? -25.120 -21.028 28.282 1.00 53.81 215 ALA A N 1
ATOM 1659 C CA . ALA A 1 215 ? -23.912 -20.426 28.834 1.00 53.81 215 ALA A CA 1
ATOM 1660 C C . ALA A 1 215 ? -23.761 -20.795 30.326 1.00 53.81 215 ALA A C 1
ATOM 1662 O O . ALA A 1 215 ? -24.754 -20.760 31.057 1.00 53.81 215 ALA A O 1
ATOM 1663 N N . PRO A 1 216 ? -22.549 -21.118 30.811 1.00 53.88 216 PRO A N 1
ATOM 1664 C CA . PRO A 1 216 ? -22.328 -21.406 32.222 1.00 53.88 216 PRO A CA 1
ATOM 1665 C C . PRO A 1 216 ? -22.451 -20.137 33.079 1.00 53.88 216 PRO A C 1
ATOM 1667 O O . PRO A 1 216 ? -21.886 -19.089 32.756 1.00 53.88 216 PRO A O 1
ATOM 1670 N N . ASN A 1 217 ? -23.179 -20.259 34.195 1.00 55.81 217 ASN A N 1
ATOM 1671 C CA . ASN A 1 217 ? -23.332 -19.234 35.228 1.00 55.81 217 ASN A CA 1
ATOM 1672 C C . ASN A 1 217 ? -21.967 -18.691 35.680 1.00 55.81 217 ASN A C 1
ATOM 1674 O O . ASN A 1 217 ? -21.142 -19.433 36.214 1.00 55.81 217 ASN A O 1
ATOM 1678 N N . ARG A 1 218 ? -21.745 -17.381 35.524 1.00 51.12 218 ARG A N 1
ATOM 1679 C CA . ARG A 1 218 ? -20.641 -16.681 36.193 1.00 51.12 218 ARG A CA 1
ATOM 1680 C C . ARG A 1 218 ? -21.065 -16.281 37.613 1.00 51.12 218 ARG A C 1
ATOM 1682 O O . ARG A 1 218 ? -22.149 -15.720 37.766 1.00 51.12 218 ARG A O 1
ATOM 1689 N N . PRO A 1 219 ? -20.229 -16.525 38.637 1.00 54.12 219 PRO A N 1
ATOM 1690 C CA . PRO A 1 219 ? -20.532 -16.136 40.007 1.00 54.12 219 PRO A CA 1
ATOM 1691 C C . PRO A 1 219 ? -20.456 -14.614 40.194 1.00 54.12 219 PRO A C 1
ATOM 1693 O O . PRO A 1 219 ? -19.600 -13.933 39.626 1.00 54.12 219 PRO A O 1
ATOM 1696 N N . VAL A 1 220 ? -21.374 -14.104 41.014 1.00 65.81 220 VAL A N 1
ATOM 1697 C CA . VAL A 1 220 ? -21.469 -12.709 41.461 1.00 65.81 220 VAL A CA 1
ATOM 1698 C C . VAL A 1 220 ? -20.300 -12.396 42.408 1.00 65.81 220 VAL A C 1
ATOM 1700 O O . VAL A 1 220 ? -20.099 -13.151 43.360 1.00 65.81 220 VAL A O 1
ATOM 1703 N N . PRO A 1 221 ? -19.535 -11.305 42.219 1.00 61.91 221 PRO A N 1
ATOM 1704 C CA . PRO A 1 221 ? -18.545 -10.896 43.206 1.00 61.91 221 PRO A CA 1
ATOM 1705 C C . PRO A 1 221 ? -19.231 -10.267 44.429 1.00 61.91 221 PRO A C 1
ATOM 1707 O O . PRO A 1 221 ? -20.011 -9.320 44.313 1.00 61.91 221 PRO A O 1
ATOM 1710 N N . LEU A 1 222 ? -18.918 -10.812 45.606 1.00 59.25 222 LEU A N 1
ATOM 1711 C CA . LEU A 1 222 ? -19.280 -10.272 46.916 1.00 59.25 222 LEU A CA 1
ATOM 1712 C C . LEU A 1 222 ? -18.710 -8.854 47.078 1.00 59.25 222 LEU A C 1
ATOM 1714 O O . LEU A 1 222 ? -17.521 -8.621 46.860 1.00 59.25 222 LEU A O 1
ATOM 1718 N N . ARG A 1 223 ? -19.563 -7.909 47.488 1.00 54.41 223 ARG A N 1
ATOM 1719 C CA . ARG A 1 223 ? -19.133 -6.597 47.990 1.00 54.41 223 ARG A CA 1
ATOM 1720 C C . ARG A 1 223 ? -18.388 -6.780 49.319 1.00 54.41 223 ARG A C 1
ATOM 1722 O O . ARG A 1 223 ? -18.903 -7.509 50.168 1.00 54.41 223 ARG A O 1
ATOM 1729 N N . PRO A 1 224 ? -17.257 -6.100 49.556 1.00 56.72 224 PRO A N 1
ATOM 1730 C CA . PRO A 1 224 ? -16.712 -5.996 50.900 1.00 56.72 224 PRO A CA 1
ATOM 1731 C C . PRO A 1 224 ? -17.561 -5.033 51.743 1.00 56.72 224 PRO A C 1
ATOM 1733 O O . PRO A 1 224 ? -18.045 -4.009 51.254 1.00 56.72 224 PRO A O 1
ATOM 1736 N N . ALA A 1 225 ? -17.768 -5.421 52.999 1.00 51.12 225 ALA A N 1
ATOM 1737 C CA . ALA A 1 225 ? -18.387 -4.624 54.046 1.00 51.12 225 ALA A CA 1
ATOM 1738 C C . ALA A 1 225 ? -17.329 -3.778 54.777 1.00 51.12 225 ALA A C 1
ATOM 1740 O O . ALA A 1 225 ? -16.207 -4.254 54.949 1.00 51.12 225 ALA A O 1
ATOM 1741 N N . ALA A 1 226 ? -17.781 -2.611 55.258 1.00 51.78 226 ALA A N 1
ATOM 1742 C CA . ALA A 1 226 ? -17.102 -1.597 56.080 1.00 51.78 226 ALA A CA 1
ATOM 1743 C C . ALA A 1 226 ? -16.043 -0.734 55.373 1.00 51.78 226 ALA A C 1
ATOM 1745 O O . ALA A 1 226 ? -14.975 -1.253 54.988 1.00 51.78 226 ALA A O 1
#

Radius of gyration: 26.91 Å; Cα contacts (8 Å, |Δi|>4): 243; chains: 1; bounding box: 68×63×86 Å

Nearest PDB structures (foldseek):
  3hw8-assembly1_A  TM=5.661E-01  e=6.698E-03  Homo sapiens
  5iii-assembly1_A  TM=4.672E-01  e=6.286E-03  Homo sapiens
  7m0b-assembly1_A  TM=4.810E-01  e=1.113E-02  Homo sapiens
  4k4h-assembly4_M  TM=4.720E-01  e=1.186E-02  Homo sapiens
  7m0c-assembly1_A  TM=4.788E-01  e=1.434E-02  Homo sapiens

InterPro domains:
  IPR002934 Polymerase, nucleotidyl transferase domain [PF01909] (56-94)
  IPR043519 Nucleotidyltransferase superfamily [G3DSA:3.30.460.10] (45-122)
  IPR043519 Nucleotidyltransferase superfamily [SSF81301] (63-94)

pLDDT: mean 76.8, std 22.75, range [27.28, 97.88]

Secondary structure (DSSP, 8-state):
----SEEEEE-TTS-EEEEEE-HHHHHHHH---PPPEEHHHHHHHHHHHHHHHHHHHT-TTSSEEEEEEEEEHHHHTT-SEES-EEEEEEEEESSTTS-HHHHHHHHHHHTT-----HHHHHTHHHHHHHHHHHTT-TTEEEEEHHHHHHHT---EEEESPPPTT---------------------PPP-------------PPPPPPPTTPPPPPPPPPPPPPP-

Solvent-accessible surface area (backbone atoms only — not comparable to full-atom values): 14494 Å² total; per-residue (Å²): 132,89,81,56,48,57,39,70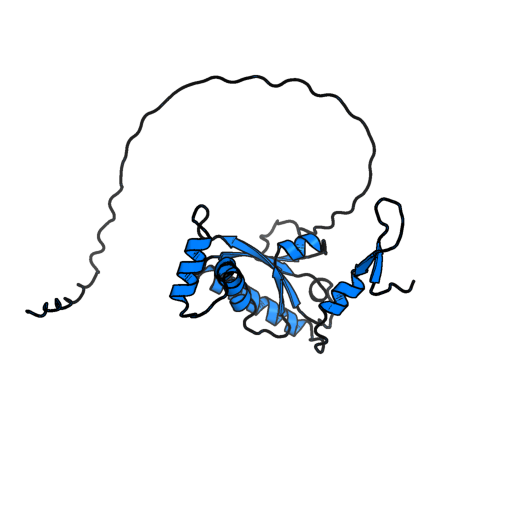,40,61,48,100,86,65,50,67,78,44,80,41,74,28,76,64,28,52,50,56,75,69,55,80,85,56,76,59,38,53,38,72,59,52,52,50,51,50,55,56,40,54,55,44,50,52,59,50,54,71,41,78,84,49,51,41,31,76,61,35,29,29,34,22,64,47,53,61,73,66,44,67,58,22,58,42,43,38,33,32,38,35,74,36,67,69,61,78,91,61,62,66,59,59,50,18,49,51,43,40,63,73,67,68,67,77,90,70,56,71,71,55,38,64,44,33,33,59,53,49,53,54,50,62,63,44,66,82,44,81,53,53,43,79,38,54,37,70,65,45,61,74,65,62,60,64,44,44,74,64,33,65,69,73,55,98,83,61,74,82,72,63,57,70,87,73,91,72,91,78,87,84,82,89,81,84,92,81,84,87,87,85,90,84,89,83,90,82,90,80,85,83,89,82,86,80,81,81,83,85,71,94,80,74,79,82,79,80,87,77,83,82,83,80,79,86,80,136

Mean predicted aligned error: 16.03 Å

Foldseek 3Di:
DDDDQWDFDQDPVGDRPDIDGDPVVVCVVVQPPADWDFLVVVVVLLVVLVVLLVVQQPDPLFQKHFQWKKWFDPNQVPDRTGRATEMETEIDGPDPPDDLLVSLQVSCVVVPDDDDDPVCSSCVRVVVSVCSSPVVVPRYDYHYNVVVVVVQGFIFIPPPNDDVPDDTPRSPPDDDDDDDDDDDDDDDDDDDDDDDDDDDDDDDDDDDDPPDDDDDDDDDDDDDDD

Sequence (226 aa):
IRRGLLTLKPDAEGNERDLVVTDLGQRLCAARFLKPIARSRADAIIADTLVRIEAINARDELVYRIAEAHVFGSYFRGEAEVSDVDLAVRLARRRPGSKLSEENMNRVRASGQVSLTFLRMLTFGSNEVLKLLRSGARHLHVTPWDVFEELGVPSRRIYPPLSEGDAESGTGTGQGEVSGSDPTPGPRPRPGAPSRRSLPNRVPSEPQDPRRPAAPNRPVPLRPAA